Protein AF-A0A0Q7M8Z9-F1 (afdb_monomer_lite)

pLDDT: mean 87.84, std 17.27, range [36.75, 98.56]

Radius of gyration: 33.08 Å; chains: 1; bounding box: 66×116×66 Å

Secondary structure (DSSP, 8-state):
---------------PPP----------------PPP---EEEEEETTSS--EEEE-S-HHHHHHHHHHHTT-S-HHHHHHHHTS-HHHHHHHHHHTTEEEEE-GGGTTS-TTT--HHHHHHHT--EE-TTT--EE-GGGT-EEETTEEE-GGG--HHHHHTS-HHHHHHHHHHHHHHHHTTTT-HHHHHHHHTTTS-GGGS-HHHHHHHHHHHHHH-

Sequence (218 aa):
MLSRRMFLASSSAIAVAHLAPAFPVSTAPVAAVATKPATTIWIAGHHGDFDWHVFEGKNKIDVLREALNYHGHGNAEEIEDMLTLDDEALKKELDYMHFGLDRAAKMDGLTPEEIKSHHWLRAGFGACCDRCSSECYDGDGGRAFGTEAVCEECTTIVDLLGSDSYDKELGEERLTEWFLNHDCDEASVRKQMSRDFDPELIPPEIWQKCLAEARAEL

Foldseek 3Di:
DDDDDDDDDDDDDDDDDDDDDDDPPPPPPPPPPPQQPQWWWKWKDADPDPPIAIDTDDDQLVRQLVRCVVVVPDDNVVSVVLSPDDPVSNVVVCVVVSMDMGTQPQCGSDDRVRDDQLSQQVSQHWGQFPPPRDIAHVVQVFHRQPNTTHGPVLDALLSQCNDDPVSVVVSLVVLLVLCLVVVNPPVVSQVVSVVRDHPVSPPPVSNVVSSVVSVVVD

Structure (mmCIF, N/CA/C/O backbone):
data_AF-A0A0Q7M8Z9-F1
#
_entry.id   AF-A0A0Q7M8Z9-F1
#
loop_
_atom_site.group_PDB
_atom_site.id
_atom_site.type_symbol
_atom_site.label_atom_id
_atom_site.label_alt_id
_atom_site.label_comp_id
_atom_site.label_asym_id
_atom_site.label_entity_id
_atom_site.label_seq_id
_atom_site.pdbx_PDB_ins_code
_atom_site.Cartn_x
_atom_site.Cartn_y
_atom_site.Cartn_z
_atom_site.occupancy
_atom_site.B_iso_or_equiv
_atom_site.auth_seq_id
_atom_site.auth_comp_id
_atom_site.auth_asym_id
_atom_site.auth_atom_id
_atom_site.pdbx_PDB_model_num
ATOM 1 N N . MET A 1 1 ? -39.336 -100.552 10.320 1.00 37.53 1 MET A N 1
ATOM 2 C CA . MET A 1 1 ? -39.440 -100.100 11.723 1.00 37.53 1 MET A CA 1
ATOM 3 C C . MET A 1 1 ? -39.498 -98.580 11.722 1.00 37.53 1 MET A C 1
ATOM 5 O O . MET A 1 1 ? -38.560 -97.961 11.241 1.00 37.53 1 MET A O 1
ATOM 9 N N . LEU A 1 2 ? -40.612 -97.990 12.168 1.00 41.53 2 LEU A N 1
ATOM 10 C CA . LEU A 1 2 ? -40.655 -96.572 12.544 1.00 41.53 2 LEU A CA 1
ATOM 11 C C . LEU A 1 2 ? -39.773 -96.351 13.775 1.00 41.53 2 LEU A C 1
ATOM 13 O O . LEU A 1 2 ? -39.787 -97.213 14.651 1.00 41.53 2 LEU A O 1
ATOM 17 N N . SER A 1 3 ? -39.138 -95.175 13.867 1.00 36.75 3 SER A N 1
ATOM 18 C CA . SER A 1 3 ? -38.899 -94.376 15.092 1.00 36.75 3 SER A CA 1
ATOM 19 C C . SER A 1 3 ? -37.603 -93.570 14.932 1.00 36.75 3 SER A C 1
ATOM 21 O O . SER A 1 3 ? -36.630 -94.120 14.443 1.00 36.75 3 SER A O 1
ATOM 23 N N . ARG A 1 4 ? -37.430 -92.310 15.341 1.00 44.69 4 ARG A N 1
ATOM 24 C CA . ARG A 1 4 ? -38.245 -91.210 15.895 1.00 44.69 4 ARG A CA 1
ATOM 25 C C . ARG A 1 4 ? -37.247 -90.041 16.026 1.00 44.69 4 ARG A C 1
ATOM 27 O O . ARG A 1 4 ? -36.176 -90.303 16.553 1.00 44.69 4 ARG A O 1
ATOM 34 N N . ARG A 1 5 ? -37.695 -88.800 15.753 1.00 58.06 5 ARG A N 1
ATOM 35 C CA . ARG A 1 5 ? -37.248 -87.523 16.389 1.00 58.06 5 ARG A CA 1
ATOM 36 C C . ARG A 1 5 ? -35.783 -87.100 16.121 1.00 58.06 5 ARG A C 1
ATOM 38 O O . ARG A 1 5 ? -34.915 -87.941 16.022 1.00 58.06 5 ARG A O 1
ATOM 45 N N . MET A 1 6 ? -35.363 -85.839 16.068 1.00 53.50 6 MET A N 1
ATOM 46 C CA . MET A 1 6 ? -35.916 -84.475 16.034 1.00 53.50 6 MET A CA 1
ATOM 47 C C . MET A 1 6 ? -34.677 -83.551 15.921 1.00 53.50 6 MET A C 1
ATOM 49 O O . MET A 1 6 ? -33.675 -83.886 16.540 1.00 53.50 6 MET A O 1
ATOM 53 N N . PHE A 1 7 ? -34.832 -82.376 15.283 1.00 48.88 7 PHE A N 1
ATOM 54 C CA . PHE A 1 7 ? -34.161 -81.083 15.588 1.00 48.88 7 PHE A CA 1
ATOM 55 C C . PHE A 1 7 ? -32.622 -81.003 15.379 1.00 48.88 7 PHE A C 1
ATOM 57 O O . PHE A 1 7 ? -31.905 -81.941 15.670 1.00 48.88 7 PHE A O 1
ATOM 64 N N . LEU A 1 8 ? -31.985 -79.923 14.912 1.00 49.34 8 LEU A N 1
ATOM 65 C CA . LEU A 1 8 ? -32.348 -78.532 14.617 1.00 49.34 8 LEU A CA 1
ATOM 66 C C . LEU A 1 8 ? -31.348 -77.959 13.594 1.00 49.34 8 LEU A C 1
ATOM 68 O O . LEU A 1 8 ? -30.279 -78.516 13.361 1.00 49.34 8 LEU A O 1
ATOM 72 N N . ALA A 1 9 ? -31.736 -76.822 13.029 1.00 50.22 9 ALA A N 1
ATOM 73 C CA . ALA A 1 9 ? -31.038 -76.010 12.047 1.00 50.22 9 ALA A CA 1
ATOM 74 C C . ALA A 1 9 ? -29.608 -75.594 12.429 1.00 50.22 9 ALA A C 1
ATOM 76 O O . ALA A 1 9 ? -29.326 -75.306 13.589 1.00 50.22 9 ALA A O 1
ATOM 77 N N . SER A 1 10 ? -28.772 -75.388 11.410 1.00 43.19 10 SER A N 1
ATOM 78 C CA . SER A 1 10 ? -28.025 -74.133 11.309 1.00 43.19 10 SER A CA 1
ATOM 79 C C . SER A 1 10 ? -27.608 -73.872 9.864 1.00 43.19 10 SER A C 1
ATOM 81 O O . SER A 1 10 ? -27.098 -74.753 9.172 1.00 43.19 10 SER A O 1
ATOM 83 N N . SER A 1 11 ? -27.896 -72.658 9.414 1.00 50.38 11 SER A N 1
ATOM 84 C CA . SER A 1 11 ? -27.687 -72.146 8.065 1.00 50.38 11 SER A CA 1
ATOM 85 C C . SER A 1 11 ? -26.355 -71.411 8.003 1.00 50.38 11 SER A C 1
ATOM 87 O O . SER A 1 11 ? -26.129 -70.530 8.825 1.00 50.38 11 SER A O 1
ATOM 89 N N . SER A 1 12 ? -25.548 -71.673 6.976 1.00 45.03 12 SER A N 1
ATOM 90 C CA . SER A 1 12 ? -24.541 -70.717 6.507 1.00 45.03 12 SER A CA 1
ATOM 91 C C . SER A 1 12 ? -24.487 -70.759 4.988 1.00 45.03 12 SER A C 1
ATOM 93 O O . SER A 1 12 ? -24.092 -71.756 4.387 1.00 45.03 12 SER A O 1
ATOM 95 N N . ALA A 1 13 ? -24.942 -69.664 4.387 1.00 45.09 13 ALA A N 1
ATOM 96 C CA . ALA A 1 13 ? -24.881 -69.397 2.964 1.00 45.09 13 ALA A CA 1
ATOM 97 C C . ALA A 1 13 ? -23.480 -68.897 2.590 1.00 45.09 13 ALA A C 1
ATOM 99 O O . ALA A 1 13 ? -22.943 -68.003 3.241 1.00 45.09 13 ALA A O 1
ATOM 100 N N . ILE A 1 14 ? -22.923 -69.435 1.508 1.00 45.28 14 ILE A N 1
ATOM 101 C CA . ILE A 1 14 ? -21.832 -68.807 0.763 1.00 45.28 14 ILE A CA 1
ATOM 102 C C . ILE A 1 14 ? -22.373 -68.594 -0.646 1.00 45.28 14 ILE A C 1
ATOM 104 O O . ILE A 1 14 ? -22.642 -69.558 -1.359 1.00 45.28 14 ILE A O 1
ATOM 108 N N . ALA A 1 15 ? -22.553 -67.336 -1.035 1.00 47.03 15 ALA A N 1
ATOM 109 C CA . ALA A 1 15 ? -22.797 -66.959 -2.418 1.00 47.03 15 ALA A CA 1
ATOM 110 C C . ALA A 1 15 ? -21.682 -66.004 -2.846 1.00 47.03 15 ALA A C 1
ATOM 112 O O . ALA A 1 15 ? -21.547 -64.896 -2.331 1.00 47.03 15 ALA A O 1
ATOM 113 N N . VAL A 1 16 ? -20.854 -66.500 -3.760 1.00 48.56 16 VAL A N 1
ATOM 114 C CA . VAL A 1 16 ? -19.770 -65.783 -4.425 1.00 48.56 16 VAL A CA 1
ATOM 115 C C . VAL A 1 16 ? -20.398 -64.796 -5.410 1.00 48.56 16 VAL A C 1
ATOM 117 O O . VAL A 1 16 ? -21.098 -65.212 -6.331 1.00 48.56 16 VAL A O 1
ATOM 120 N N . ALA A 1 17 ? -20.166 -63.498 -5.214 1.00 44.97 17 ALA A N 1
ATOM 121 C CA . ALA A 1 17 ? -20.546 -62.466 -6.172 1.00 44.97 17 ALA A CA 1
ATOM 122 C C . ALA A 1 17 ? -19.381 -62.185 -7.131 1.00 44.97 17 ALA A C 1
ATOM 124 O O . ALA A 1 17 ? -18.239 -61.987 -6.718 1.00 44.97 17 ALA A O 1
ATOM 125 N N . HIS A 1 18 ? -19.702 -62.208 -8.422 1.00 45.62 18 HIS A N 1
ATOM 126 C CA . HIS A 1 18 ? -18.795 -62.003 -9.539 1.00 45.62 18 HIS A CA 1
ATOM 127 C C . HIS A 1 18 ? -18.249 -60.569 -9.608 1.00 45.62 18 HIS A C 1
ATOM 129 O O . HIS A 1 18 ? -18.971 -59.590 -9.430 1.00 45.62 18 HIS A O 1
ATOM 135 N N . LEU A 1 19 ? -16.956 -60.490 -9.921 1.00 49.62 19 LEU A N 1
ATOM 136 C CA . LEU A 1 19 ? -16.168 -59.293 -10.196 1.00 49.62 19 LEU A CA 1
ATOM 137 C C . LEU A 1 19 ? -16.639 -58.591 -11.481 1.00 49.62 19 LEU A C 1
ATOM 139 O O . LEU A 1 19 ? -16.461 -59.118 -12.577 1.00 49.62 19 LEU A O 1
ATOM 143 N N . ALA A 1 20 ? -17.153 -57.370 -11.343 1.00 46.59 20 ALA A N 1
ATOM 144 C CA . ALA A 1 20 ? -17.129 -56.352 -12.390 1.00 46.59 20 ALA A CA 1
ATOM 145 C C . ALA A 1 20 ? -16.250 -55.189 -11.890 1.00 46.59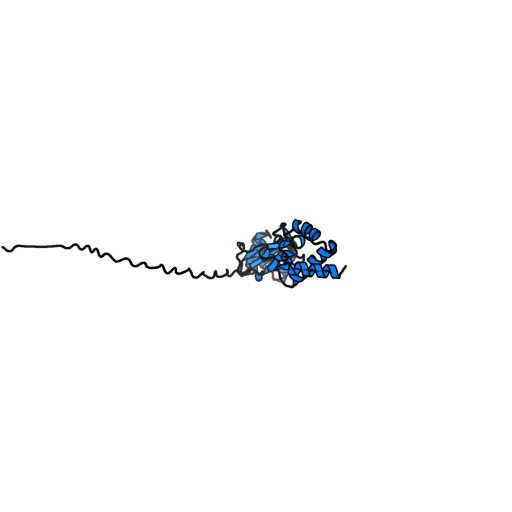 20 ALA A C 1
ATOM 147 O O . ALA A 1 20 ? -16.375 -54.814 -10.721 1.00 46.59 20 ALA A O 1
ATOM 148 N N . PRO A 1 21 ? -15.352 -54.618 -12.714 1.00 45.12 21 PRO A N 1
ATOM 149 C CA . PRO A 1 21 ? -14.551 -53.477 -12.301 1.00 45.12 21 PRO A CA 1
ATOM 150 C C . PRO A 1 21 ? -15.459 -52.245 -12.247 1.00 45.12 21 PRO A C 1
ATOM 152 O O . PRO A 1 21 ? -15.779 -51.635 -13.265 1.00 45.12 21 PRO A O 1
ATOM 155 N N . ALA A 1 22 ? -15.910 -51.898 -11.045 1.00 49.50 22 ALA A N 1
ATOM 156 C CA . ALA A 1 22 ? -16.501 -50.600 -10.781 1.00 49.50 22 ALA A CA 1
ATOM 157 C C . ALA A 1 22 ? -15.381 -49.559 -10.881 1.00 49.50 22 ALA A C 1
ATOM 159 O O . ALA A 1 22 ? -14.505 -49.496 -10.018 1.00 49.50 22 ALA A O 1
ATOM 160 N N . PHE A 1 23 ? -15.380 -48.762 -11.949 1.00 48.50 23 PHE A N 1
ATOM 161 C CA . PHE A 1 23 ? -14.591 -47.537 -11.968 1.00 48.50 23 PHE A CA 1
ATOM 162 C C . PHE A 1 23 ? -15.095 -46.652 -10.823 1.00 48.50 23 PHE A C 1
ATOM 164 O O . PHE A 1 23 ? -16.300 -46.380 -10.772 1.00 48.50 23 PHE A O 1
ATOM 171 N N . PRO A 1 24 ? -14.229 -46.215 -9.893 1.00 51.66 24 PRO A N 1
ATOM 172 C CA . PRO A 1 24 ? -14.640 -45.251 -8.896 1.00 51.66 24 PRO A CA 1
ATOM 173 C C . PRO A 1 24 ? -15.005 -43.970 -9.642 1.00 51.66 24 PRO A C 1
ATOM 175 O O . PRO A 1 24 ? -14.148 -43.307 -10.227 1.00 51.66 24 PRO A O 1
ATOM 178 N N . VAL A 1 25 ? -16.292 -43.628 -9.642 1.00 49.97 25 VAL A N 1
ATOM 179 C CA . VAL A 1 25 ? -16.716 -42.257 -9.902 1.00 49.97 25 VAL A CA 1
ATOM 180 C C . VAL A 1 25 ? -16.127 -41.450 -8.756 1.00 49.97 25 VAL A C 1
ATOM 182 O O . VAL A 1 25 ? -16.668 -41.412 -7.655 1.00 49.97 25 VAL A O 1
ATOM 185 N N . SER A 1 26 ? -14.949 -40.885 -9.004 1.00 47.38 26 SER A N 1
ATOM 186 C CA . SER A 1 26 ? -14.355 -39.868 -8.158 1.00 47.38 26 SER A CA 1
ATOM 187 C C . SER A 1 26 ? -15.308 -38.684 -8.190 1.00 47.38 26 SER A C 1
ATOM 189 O O . SER A 1 26 ? -15.272 -37.869 -9.111 1.00 47.38 26 SER A O 1
ATOM 191 N N . THR A 1 27 ? -16.202 -38.605 -7.208 1.00 47.59 27 THR A N 1
ATOM 192 C CA . THR A 1 27 ? -16.868 -37.357 -6.859 1.00 47.59 27 THR A CA 1
ATOM 193 C C . THR A 1 27 ? -15.761 -36.420 -6.405 1.00 47.59 27 THR A C 1
ATOM 195 O O . THR A 1 27 ? -15.341 -36.461 -5.248 1.00 47.59 27 THR A O 1
ATOM 198 N N . ALA A 1 28 ? -15.214 -35.650 -7.346 1.00 56.50 28 ALA A N 1
ATOM 199 C CA . ALA A 1 28 ? -14.339 -34.543 -7.018 1.00 56.50 28 ALA A CA 1
ATOM 200 C C . ALA A 1 28 ? -15.069 -33.709 -5.954 1.00 56.50 28 ALA A C 1
ATOM 202 O O . ALA A 1 28 ? -16.254 -33.408 -6.150 1.00 56.50 28 ALA A O 1
ATOM 203 N N . PRO A 1 29 ? -14.433 -33.400 -4.813 1.00 53.62 29 PRO A N 1
ATOM 204 C CA . PRO A 1 29 ? -15.049 -32.523 -3.841 1.00 53.62 29 PRO A CA 1
ATOM 205 C C . PRO A 1 29 ? -15.340 -31.218 -4.574 1.00 53.62 29 PRO A C 1
ATOM 207 O O . PRO A 1 29 ? -14.433 -30.590 -5.121 1.00 53.62 29 PRO A O 1
ATOM 210 N N . VAL A 1 30 ? -16.617 -30.843 -4.645 1.00 55.88 30 VAL A N 1
ATOM 211 C CA . VAL A 1 30 ? -16.993 -29.480 -5.007 1.00 55.88 30 VAL A CA 1
ATOM 212 C C . VAL A 1 30 ? -16.254 -28.618 -3.999 1.00 55.88 30 VAL A C 1
ATOM 214 O O . VAL A 1 30 ? -16.525 -28.728 -2.803 1.00 55.88 30 VAL A O 1
ATOM 217 N N . ALA A 1 31 ? -15.249 -27.872 -4.463 1.00 54.09 31 ALA A N 1
ATOM 218 C CA . ALA A 1 31 ? -14.496 -26.964 -3.621 1.00 54.09 31 ALA A CA 1
ATOM 219 C C . ALA A 1 31 ? -15.523 -26.091 -2.901 1.00 54.09 31 ALA A C 1
ATOM 221 O O . ALA A 1 31 ? -16.253 -25.331 -3.541 1.00 54.09 31 ALA A O 1
ATOM 222 N N . ALA A 1 32 ? -15.650 -26.287 -1.588 1.00 52.34 32 ALA A N 1
ATOM 223 C CA . ALA A 1 32 ? -16.462 -25.420 -0.766 1.00 52.34 32 ALA A CA 1
ATOM 224 C C . ALA A 1 32 ? -15.893 -24.022 -0.984 1.00 52.34 32 ALA A C 1
ATOM 226 O O . ALA A 1 32 ? -14.723 -23.779 -0.690 1.00 52.34 32 ALA A O 1
ATOM 227 N N . VAL A 1 33 ? -16.686 -23.143 -1.596 1.00 56.12 33 VAL A N 1
ATOM 228 C CA . VAL A 1 33 ? -16.326 -21.737 -1.730 1.00 56.12 33 VAL A CA 1
ATOM 229 C C . VAL A 1 33 ? -16.145 -21.251 -0.302 1.00 56.12 33 VAL A C 1
ATOM 231 O O . VAL A 1 33 ? -17.124 -21.170 0.438 1.00 56.12 33 VAL A O 1
ATOM 234 N N . ALA A 1 34 ? -14.894 -21.048 0.111 1.00 62.31 34 ALA A N 1
ATOM 235 C CA . ALA A 1 34 ? -14.581 -20.554 1.437 1.00 62.31 34 ALA A CA 1
ATOM 236 C C . ALA A 1 34 ? -15.305 -19.214 1.588 1.00 62.31 34 ALA A C 1
ATOM 238 O O . ALA A 1 34 ? -14.989 -18.236 0.908 1.00 62.31 34 ALA A O 1
ATOM 239 N N . THR A 1 35 ? -16.358 -19.199 2.399 1.00 71.44 35 THR A N 1
ATOM 240 C CA . THR A 1 35 ? -17.085 -17.978 2.722 1.00 71.44 35 THR A CA 1
ATOM 241 C C . THR A 1 35 ? -16.120 -17.075 3.466 1.00 71.44 35 THR A C 1
ATOM 243 O O . THR A 1 35 ? -15.648 -17.458 4.536 1.00 71.44 35 THR A O 1
ATOM 246 N N . LYS A 1 36 ? -15.812 -15.907 2.889 1.00 71.12 36 LYS A N 1
ATOM 247 C CA . LYS A 1 36 ? -14.980 -14.899 3.552 1.00 71.12 36 LYS A CA 1
ATOM 248 C C . LYS A 1 36 ? -15.540 -14.620 4.957 1.00 71.12 36 LYS A C 1
ATOM 250 O O . LYS A 1 36 ? -16.763 -14.476 5.074 1.00 71.12 36 LYS A O 1
ATOM 255 N N . PRO A 1 37 ? -14.691 -14.564 5.998 1.00 75.62 37 PRO A N 1
ATOM 256 C CA . PRO A 1 37 ? -15.097 -14.163 7.338 1.00 75.62 37 PRO A CA 1
ATOM 257 C C . PRO A 1 37 ? -15.936 -12.881 7.310 1.00 75.62 37 PRO A C 1
ATOM 259 O O . PRO A 1 37 ? -15.602 -11.931 6.616 1.00 75.62 37 PRO A O 1
ATOM 262 N N . ALA A 1 38 ? -17.038 -12.818 8.053 1.00 84.62 38 ALA A N 1
ATOM 263 C CA . ALA A 1 38 ? -17.821 -11.585 8.164 1.00 84.62 38 ALA A CA 1
ATOM 264 C C . ALA A 1 38 ? -17.200 -10.652 9.221 1.00 84.62 38 ALA A C 1
ATOM 266 O O . ALA A 1 38 ? -17.827 -10.375 10.245 1.00 84.62 38 ALA A O 1
ATOM 267 N N . THR A 1 39 ? -15.953 -10.233 8.995 1.00 90.81 39 THR A N 1
ATOM 268 C CA . THR A 1 39 ? -15.175 -9.391 9.916 1.00 90.81 39 THR A CA 1
ATOM 269 C C . THR A 1 39 ? -15.504 -7.910 9.727 1.00 90.81 39 THR A C 1
ATOM 271 O O . THR A 1 39 ? -15.939 -7.475 8.660 1.00 90.81 39 THR A O 1
ATOM 274 N N . THR A 1 40 ? -15.352 -7.125 10.795 1.00 95.50 40 THR A N 1
ATOM 275 C CA . THR A 1 40 ? -15.466 -5.657 10.780 1.00 95.50 40 THR A CA 1
ATOM 276 C C . THR A 1 40 ? -14.176 -5.099 11.357 1.00 95.50 40 THR A C 1
ATOM 278 O O . THR A 1 40 ? -13.976 -5.150 12.570 1.00 95.50 40 THR A O 1
ATOM 281 N N . ILE A 1 41 ? -13.296 -4.622 10.477 1.00 97.19 41 ILE A N 1
ATOM 282 C CA . ILE A 1 41 ? -11.919 -4.272 10.842 1.00 97.19 41 ILE A CA 1
ATOM 283 C C . ILE A 1 41 ? -11.766 -2.791 11.194 1.00 97.19 41 ILE A C 1
ATOM 285 O O . ILE A 1 41 ? -12.192 -1.898 10.457 1.00 97.19 41 ILE A O 1
ATOM 289 N N . TRP A 1 42 ? -11.097 -2.526 12.302 1.00 97.31 42 TRP A N 1
ATOM 290 C CA . TRP A 1 42 ? -10.700 -1.199 12.739 1.00 97.31 42 TRP A CA 1
ATOM 291 C C . TRP A 1 42 ? -9.196 -1.148 12.932 1.00 97.31 42 TRP A C 1
ATOM 293 O O . TRP A 1 42 ? -8.568 -2.162 13.223 1.00 97.31 42 TRP A O 1
ATOM 303 N N . ILE A 1 43 ? -8.640 0.040 12.765 1.00 96.81 43 ILE A N 1
ATOM 304 C CA . ILE A 1 43 ? -7.221 0.318 12.904 1.00 96.81 43 ILE A CA 1
ATOM 305 C C . ILE A 1 43 ? -7.083 1.399 13.964 1.00 96.81 43 ILE A C 1
ATOM 307 O O . ILE A 1 43 ? -7.738 2.435 13.857 1.00 96.81 43 ILE A O 1
ATOM 311 N N . ALA A 1 44 ? -6.275 1.151 14.988 1.00 96.50 44 ALA A N 1
ATOM 312 C CA . ALA A 1 44 ? -6.003 2.129 16.035 1.00 96.50 44 ALA A CA 1
ATOM 313 C C . ALA A 1 44 ? -4.502 2.285 16.252 1.00 96.50 44 ALA A C 1
ATOM 315 O O . ALA A 1 44 ? -3.752 1.354 15.980 1.00 96.50 44 ALA A O 1
ATOM 316 N N . GLY A 1 45 ? -4.074 3.456 16.699 1.00 95.44 45 GLY A N 1
ATOM 317 C CA . GLY A 1 45 ? -2.663 3.799 16.867 1.00 95.44 45 GLY A CA 1
ATOM 318 C C . GLY A 1 45 ? -2.489 5.295 17.074 1.00 95.44 45 GLY A C 1
ATOM 319 O O . GLY A 1 45 ? -3.478 6.030 17.168 1.00 95.44 45 GLY A O 1
ATOM 320 N N . HIS A 1 46 ? -1.245 5.753 17.144 1.00 94.00 46 HIS A N 1
ATOM 321 C CA . HIS A 1 46 ? -0.940 7.164 17.323 1.00 94.00 46 HIS A CA 1
ATOM 322 C C . HIS A 1 46 ? -0.655 7.850 15.985 1.00 94.00 46 HIS A C 1
ATOM 324 O O . HIS A 1 46 ? 0.051 7.349 15.111 1.00 94.00 46 HIS A O 1
ATOM 330 N N . HIS A 1 47 ? -1.210 9.043 15.803 1.00 87.44 47 HIS A N 1
ATOM 331 C CA . HIS A 1 47 ? -0.976 9.850 14.619 1.00 87.44 47 HIS A CA 1
ATOM 332 C C . HIS A 1 47 ? 0.503 10.228 14.509 1.00 87.44 47 HIS A C 1
ATOM 334 O O . HIS A 1 47 ? 1.013 11.009 15.307 1.00 87.44 47 HIS A O 1
ATOM 340 N N . GLY A 1 48 ? 1.152 9.732 13.458 1.00 83.00 48 GLY A N 1
ATOM 341 C CA . GLY A 1 48 ? 2.571 9.973 13.196 1.00 83.00 48 GLY A CA 1
ATOM 342 C C . GLY A 1 48 ? 3.494 8.876 13.718 1.00 83.00 48 GLY A C 1
ATOM 343 O O . GLY A 1 48 ? 4.655 8.863 13.323 1.00 83.00 48 GLY A O 1
ATOM 344 N N . ASP A 1 49 ? 2.975 7.932 14.504 1.00 82.00 49 ASP A N 1
ATOM 345 C CA . ASP A 1 49 ? 3.716 6.752 14.929 1.00 82.00 49 ASP A CA 1
ATOM 346 C C . ASP A 1 49 ? 3.242 5.544 14.102 1.00 82.00 49 ASP A C 1
ATOM 348 O O . ASP A 1 49 ? 2.051 5.341 13.862 1.00 82.00 49 ASP A O 1
ATOM 352 N N . PHE A 1 50 ? 4.168 4.721 13.607 1.00 87.12 50 PHE A N 1
ATOM 353 C CA . PHE A 1 50 ? 3.851 3.492 12.861 1.00 87.12 50 PHE A CA 1
ATOM 354 C C . PHE A 1 50 ? 3.455 2.331 13.799 1.00 87.12 50 PHE A C 1
ATOM 356 O O . PHE A 1 50 ? 3.765 1.168 13.545 1.00 87.12 50 PHE A O 1
ATOM 363 N N . ASP A 1 51 ? 2.761 2.632 14.899 1.00 92.31 51 ASP A N 1
ATOM 364 C CA . ASP A 1 51 ? 2.355 1.665 15.925 1.00 92.31 51 ASP A CA 1
ATOM 365 C C . ASP A 1 51 ? 0.932 1.116 15.724 1.00 92.31 51 ASP A C 1
ATOM 367 O O . ASP A 1 51 ? 0.372 0.488 16.622 1.00 92.31 51 ASP A O 1
ATOM 371 N N . TRP A 1 52 ? 0.356 1.323 14.537 1.00 92.44 52 TRP A N 1
ATOM 372 C CA . TRP A 1 52 ? -1.005 0.918 14.211 1.00 92.44 52 TRP A CA 1
ATOM 373 C C . TRP A 1 52 ? -1.266 -0.576 14.442 1.00 92.44 52 TRP A C 1
ATOM 375 O O . TRP A 1 52 ? -0.491 -1.447 14.038 1.00 92.44 52 TRP A O 1
ATOM 385 N N . HIS A 1 53 ? -2.423 -0.884 15.024 1.00 95.69 53 HIS A N 1
ATOM 386 C CA . HIS A 1 53 ? -2.871 -2.237 15.316 1.00 95.69 53 HIS A CA 1
ATOM 387 C C . HIS A 1 53 ? -4.281 -2.509 14.781 1.00 95.69 53 HIS A C 1
ATOM 389 O O . HIS A 1 53 ? -5.125 -1.614 14.700 1.00 95.69 53 HIS A O 1
ATOM 395 N N . VAL A 1 54 ? -4.522 -3.765 14.396 1.00 96.75 54 VAL A N 1
ATOM 396 C CA . VAL A 1 54 ? -5.806 -4.235 13.865 1.00 96.75 54 VAL A CA 1
ATOM 397 C C . VAL A 1 54 ? -6.693 -4.699 15.010 1.00 96.75 54 VAL A C 1
ATOM 399 O O . VAL A 1 54 ? -6.289 -5.543 15.802 1.00 96.75 54 VAL A O 1
ATOM 402 N N . PHE A 1 55 ? -7.937 -4.238 15.021 1.00 96.25 55 PHE A N 1
ATOM 403 C CA . PHE A 1 55 ? -8.977 -4.709 15.926 1.00 96.25 55 PHE A CA 1
ATOM 404 C C . PHE A 1 55 ? -10.188 -5.195 15.131 1.00 96.25 55 PHE A C 1
ATOM 406 O O . PHE A 1 55 ? -10.588 -4.587 14.135 1.00 96.25 55 PHE A O 1
ATOM 413 N N . GLU A 1 56 ? -10.805 -6.286 15.576 1.00 95.75 56 GLU A N 1
ATOM 414 C CA . GLU A 1 56 ? -12.060 -6.777 15.011 1.00 95.75 56 GLU A CA 1
ATOM 415 C C . GLU A 1 56 ? -13.216 -6.447 15.957 1.00 95.75 56 GLU A C 1
ATOM 417 O O . GLU A 1 56 ? -13.234 -6.867 17.109 1.00 95.75 56 GLU A O 1
ATOM 422 N N . GLY A 1 57 ? -14.240 -5.749 15.465 1.00 94.50 57 GLY A N 1
ATOM 423 C CA . GLY A 1 57 ? -15.432 -5.521 16.273 1.00 94.50 57 GLY A CA 1
ATOM 424 C C . GLY A 1 57 ? -16.554 -4.804 15.541 1.00 94.50 57 GLY A C 1
ATOM 425 O O . GLY A 1 57 ? -16.346 -4.003 14.634 1.00 94.50 57 GLY A O 1
ATOM 426 N N . LYS A 1 58 ? -17.796 -5.089 15.941 1.00 93.81 58 LYS A N 1
ATOM 427 C CA . LYS A 1 58 ? -18.997 -4.502 15.317 1.00 93.81 58 LYS A CA 1
ATOM 428 C C . LYS A 1 58 ? -19.340 -3.113 15.854 1.00 93.81 58 LYS A C 1
ATOM 430 O O . LYS A 1 58 ? -20.049 -2.366 15.186 1.00 93.81 58 LYS A O 1
ATOM 435 N N . ASN A 1 59 ? -18.883 -2.791 17.061 1.00 94.12 59 ASN A N 1
ATOM 436 C CA . ASN A 1 59 ? -19.209 -1.559 17.768 1.00 94.12 59 ASN A CA 1
ATOM 437 C C . ASN A 1 59 ? -17.938 -0.728 17.969 1.00 94.12 59 ASN A C 1
ATOM 439 O O . ASN A 1 59 ? -16.967 -1.219 18.536 1.00 94.12 59 ASN A O 1
ATOM 443 N N . LYS A 1 60 ? -17.970 0.534 17.528 1.00 94.94 60 LYS A N 1
ATOM 444 C CA . LYS A 1 60 ? -16.838 1.462 17.634 1.00 94.94 60 LYS A CA 1
ATOM 445 C C . LYS A 1 60 ? -16.363 1.658 19.079 1.00 94.94 60 LYS A C 1
ATOM 447 O O . LYS A 1 60 ? -15.163 1.705 19.298 1.00 94.94 60 LYS A O 1
ATOM 452 N N . ILE A 1 61 ? -17.274 1.777 20.046 1.00 95.94 61 ILE A N 1
ATOM 453 C CA . ILE A 1 61 ? -16.929 2.024 21.456 1.00 95.94 61 ILE A CA 1
ATOM 454 C C . ILE A 1 61 ? -16.253 0.803 22.078 1.00 95.94 61 ILE A C 1
ATOM 456 O O . ILE A 1 61 ? -15.266 0.952 22.792 1.00 95.94 61 ILE A O 1
ATOM 460 N N . ASP A 1 62 ? -16.733 -0.402 21.768 1.00 96.56 62 ASP A N 1
ATOM 461 C CA . ASP A 1 62 ? -16.113 -1.629 22.277 1.00 96.56 62 ASP A CA 1
ATOM 462 C C . ASP A 1 62 ? -14.704 -1.821 21.717 1.00 96.56 62 ASP A C 1
ATOM 464 O O . ASP A 1 62 ? -13.787 -2.168 22.455 1.00 96.56 62 ASP A O 1
ATOM 468 N N . VAL A 1 63 ? -14.522 -1.506 20.435 1.00 97.25 63 VAL A N 1
ATOM 469 C CA . VAL A 1 63 ? -13.207 -1.516 19.793 1.00 97.25 63 VAL A CA 1
ATOM 470 C C . VAL A 1 63 ? -12.298 -0.432 20.366 1.00 97.25 63 VAL A C 1
ATOM 472 O O . VAL A 1 63 ? -11.133 -0.698 20.632 1.00 97.25 63 VAL A O 1
ATOM 475 N N . LEU A 1 64 ? -12.814 0.781 20.591 1.00 97.62 64 LEU A N 1
ATOM 476 C CA . LEU A 1 64 ? -12.036 1.870 21.179 1.00 97.62 64 LEU A CA 1
ATOM 477 C C . LEU A 1 64 ? -11.536 1.496 22.576 1.00 97.62 64 LEU A C 1
ATOM 479 O O . LEU A 1 64 ? -10.373 1.727 22.885 1.00 97.62 64 LEU A O 1
ATOM 483 N N . ARG A 1 65 ? -12.385 0.865 23.393 1.00 97.62 65 ARG A N 1
ATOM 484 C CA . ARG A 1 65 ? -12.004 0.333 24.707 1.00 97.62 65 ARG A CA 1
ATOM 485 C C . ARG A 1 65 ? -10.837 -0.646 24.609 1.00 97.62 65 ARG A C 1
ATOM 487 O O . ARG A 1 65 ? -9.870 -0.527 25.356 1.00 97.62 65 ARG A O 1
ATOM 494 N N . GLU A 1 66 ? -10.936 -1.619 23.704 1.00 97.25 66 GLU A N 1
ATOM 495 C CA . GLU A 1 66 ? -9.890 -2.621 23.495 1.00 97.25 66 GLU A CA 1
ATOM 496 C C . GLU A 1 66 ? -8.587 -1.979 23.009 1.00 97.25 66 GLU A C 1
ATOM 498 O O . GLU A 1 66 ? -7.519 -2.285 23.538 1.00 97.25 66 GLU A O 1
ATOM 503 N N . ALA A 1 67 ? -8.687 -1.037 22.072 1.00 97.38 67 ALA A N 1
ATOM 504 C CA . ALA A 1 67 ? -7.553 -0.310 21.530 1.00 97.38 67 ALA A CA 1
ATOM 505 C C . ALA A 1 67 ? -6.828 0.522 22.597 1.00 97.38 67 ALA A C 1
ATOM 507 O O . ALA A 1 67 ? -5.615 0.405 22.752 1.00 97.38 67 ALA A O 1
ATOM 508 N N . LEU A 1 68 ? -7.557 1.304 23.394 1.00 97.00 68 LEU A N 1
ATOM 509 C CA . LEU A 1 68 ? -6.970 2.090 24.483 1.00 97.00 68 LEU A CA 1
ATOM 510 C C . LEU A 1 68 ? -6.254 1.199 25.503 1.00 97.00 68 LEU A C 1
ATOM 512 O O . LEU A 1 68 ? -5.141 1.508 25.922 1.00 97.00 68 LEU A O 1
ATOM 516 N N . ASN A 1 69 ? -6.852 0.055 25.843 1.00 96.38 69 ASN A N 1
ATOM 517 C CA . ASN A 1 69 ? -6.233 -0.917 26.736 1.00 96.38 69 ASN A CA 1
ATOM 518 C C . ASN A 1 69 ? -4.969 -1.550 26.119 1.00 96.38 69 ASN A C 1
ATOM 520 O O . ASN A 1 69 ? -3.967 -1.710 26.812 1.00 96.38 69 ASN A O 1
ATOM 524 N N . TYR A 1 70 ? -4.983 -1.872 24.820 1.00 96.12 70 TYR A N 1
ATOM 525 C CA . TYR A 1 70 ? -3.821 -2.412 24.103 1.00 96.12 70 TYR A CA 1
ATOM 526 C C . TYR A 1 70 ? -2.639 -1.430 24.092 1.00 96.12 70 TYR A C 1
ATOM 528 O O . TYR A 1 70 ? -1.506 -1.832 24.353 1.00 96.12 70 TYR A O 1
ATOM 536 N N . HIS A 1 71 ? -2.902 -0.142 23.851 1.00 95.44 71 HIS A N 1
ATOM 537 C CA . HIS A 1 71 ? -1.873 0.905 23.828 1.00 95.44 71 HIS A CA 1
ATOM 538 C C . HIS A 1 71 ? -1.516 1.458 25.224 1.00 95.44 71 HIS A C 1
ATOM 540 O O . HIS A 1 71 ? -0.644 2.316 25.337 1.00 95.44 71 HIS A O 1
ATOM 546 N N . GLY A 1 72 ? -2.134 0.947 26.296 1.00 93.75 72 GLY A N 1
ATOM 547 C CA . GLY A 1 72 ? -1.800 1.308 27.677 1.00 93.75 72 GLY A CA 1
ATOM 548 C C . GLY A 1 72 ? -2.306 2.684 28.125 1.00 93.75 72 GLY A C 1
ATOM 549 O O . GLY A 1 72 ? -1.711 3.289 29.020 1.00 93.75 72 GLY A O 1
ATOM 550 N N . HIS A 1 73 ? -3.392 3.180 27.526 1.00 90.50 73 HIS A N 1
ATOM 551 C CA . HIS A 1 73 ? -4.006 4.468 27.867 1.00 90.50 73 HIS A CA 1
ATOM 552 C C . HIS A 1 73 ? -4.897 4.362 29.103 1.00 90.50 73 HIS A C 1
ATOM 554 O O . HIS A 1 73 ? -6.115 4.236 29.009 1.00 90.50 73 HIS A O 1
ATOM 560 N N . GLY A 1 74 ? -4.261 4.436 30.271 1.00 89.12 74 GLY A N 1
ATOM 561 C CA . GLY A 1 74 ? -4.936 4.411 31.566 1.00 89.12 74 GLY A CA 1
ATOM 562 C C . GLY A 1 74 ? -5.310 3.007 32.038 1.00 89.12 74 GLY A C 1
ATOM 563 O O . GLY A 1 74 ? -5.035 1.990 31.400 1.00 89.12 74 GLY A O 1
ATOM 564 N N . ASN A 1 75 ? -5.904 2.949 33.223 1.00 93.88 75 ASN A N 1
ATOM 565 C CA . ASN A 1 75 ? -6.487 1.732 33.770 1.00 93.88 75 ASN A CA 1
ATOM 566 C C . ASN A 1 75 ? -7.954 1.568 33.322 1.00 93.88 75 ASN A C 1
ATOM 568 O O . ASN A 1 75 ? -8.548 2.465 32.731 1.00 93.88 75 ASN A O 1
ATOM 572 N N . ALA A 1 76 ? -8.556 0.413 33.618 1.00 93.25 76 ALA A N 1
ATOM 573 C CA . ALA A 1 76 ? -9.917 0.102 33.178 1.00 93.25 76 ALA A CA 1
ATOM 574 C C . ALA A 1 76 ? -10.973 1.136 33.625 1.00 93.25 76 ALA A C 1
ATOM 576 O O . ALA A 1 76 ? -11.888 1.412 32.862 1.00 93.25 76 ALA A O 1
ATOM 577 N N . GLU A 1 77 ? -10.851 1.714 34.825 1.00 95.69 77 GLU A N 1
ATOM 578 C CA . GLU A 1 77 ? -11.779 2.743 35.320 1.00 95.69 77 GLU A CA 1
ATOM 579 C C . GLU A 1 77 ? -11.624 4.051 34.531 1.00 95.69 77 GLU A C 1
ATOM 581 O O . GLU A 1 77 ? -12.614 4.600 34.061 1.00 95.69 77 GLU A O 1
ATOM 586 N N . GLU A 1 78 ? -10.383 4.487 34.290 1.00 94.88 78 GLU A N 1
ATOM 587 C CA . GLU A 1 78 ? -10.079 5.692 33.500 1.00 94.88 78 GLU A CA 1
ATOM 588 C C . GLU A 1 78 ? -10.577 5.572 32.050 1.00 94.88 78 GLU A C 1
ATOM 590 O O . GLU A 1 78 ? -11.122 6.530 31.498 1.00 94.88 78 GLU A O 1
ATOM 595 N N . ILE A 1 79 ? -10.436 4.386 31.442 1.00 96.31 79 ILE A N 1
ATOM 596 C CA . ILE A 1 79 ? -10.959 4.111 30.099 1.00 96.31 79 ILE A CA 1
ATOM 597 C C . ILE A 1 79 ? -12.489 4.187 30.090 1.00 96.31 79 ILE A C 1
ATOM 599 O O . ILE A 1 79 ? -13.045 4.850 29.217 1.00 96.31 79 ILE A O 1
ATOM 603 N N . GLU A 1 80 ? -13.186 3.538 31.030 1.00 96.75 80 GLU A N 1
ATOM 604 C CA . GLU A 1 80 ? -14.654 3.610 31.066 1.00 96.75 80 GLU A CA 1
ATOM 605 C C . GLU A 1 80 ? -15.145 5.042 31.279 1.00 96.75 80 GLU A C 1
ATOM 607 O O . GLU A 1 80 ? -16.039 5.476 30.556 1.00 96.75 80 GLU A O 1
ATOM 612 N N . ASP A 1 81 ? -14.540 5.795 32.201 1.00 95.88 81 ASP A N 1
ATOM 613 C CA . ASP A 1 81 ? -14.896 7.194 32.444 1.00 95.88 81 ASP A 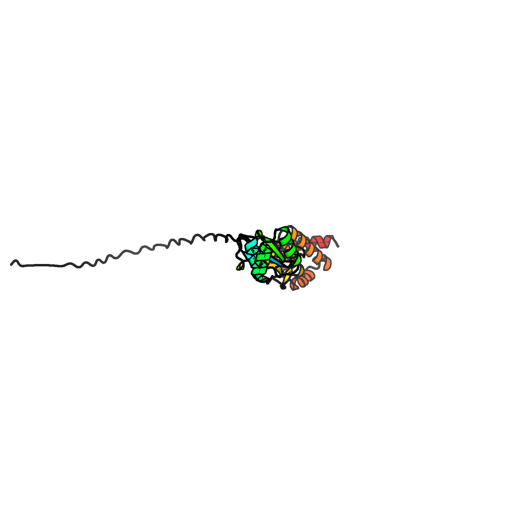CA 1
ATOM 614 C C . ASP A 1 81 ? -14.757 8.027 31.164 1.00 95.88 81 ASP A C 1
ATOM 616 O O . ASP A 1 81 ? -15.687 8.744 30.782 1.00 95.88 81 ASP A O 1
ATOM 620 N N . MET A 1 82 ? -13.648 7.872 30.436 1.00 95.38 82 MET A N 1
ATOM 621 C CA . MET A 1 82 ? -13.440 8.546 29.155 1.00 95.38 82 MET A CA 1
ATOM 622 C C . MET A 1 82 ? -14.479 8.136 28.098 1.00 95.38 82 MET A C 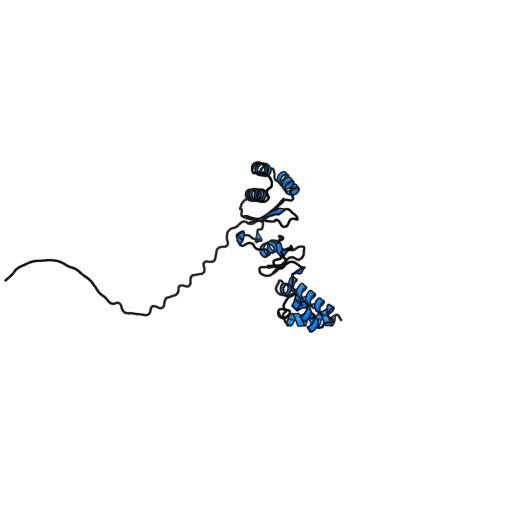1
ATOM 624 O O . MET A 1 82 ? -14.964 8.986 27.354 1.00 95.38 82 MET A O 1
ATOM 628 N N . LEU A 1 83 ? -14.875 6.862 28.033 1.00 96.06 83 LEU A N 1
ATOM 629 C CA . LEU A 1 83 ? -15.885 6.382 27.079 1.00 96.06 83 LEU A CA 1
ATOM 630 C C . LEU A 1 83 ? -17.316 6.842 27.410 1.00 96.06 83 LEU A C 1
ATOM 632 O O . LEU A 1 83 ? -18.212 6.666 26.582 1.00 96.06 83 LEU A O 1
ATOM 636 N N . THR A 1 84 ? -17.548 7.432 28.590 1.00 96.88 84 THR A N 1
ATOM 637 C CA . THR A 1 84 ? -18.828 8.082 28.935 1.00 96.88 84 THR A CA 1
ATOM 638 C C . THR A 1 84 ? -18.915 9.545 28.505 1.00 96.88 84 THR A C 1
ATOM 640 O O . THR A 1 84 ? -19.999 10.133 28.582 1.00 96.88 84 THR A O 1
ATOM 643 N N . LEU A 1 85 ? -17.802 10.136 28.056 1.00 96.50 85 LEU A N 1
ATOM 644 C CA . LEU A 1 85 ? -17.781 11.490 27.511 1.00 96.50 85 LEU A CA 1
ATOM 645 C C . LEU A 1 85 ? -18.674 11.584 26.268 1.00 96.50 85 LEU A C 1
ATOM 647 O O . LEU A 1 85 ? -18.865 10.613 25.534 1.00 96.50 85 LEU A O 1
ATOM 651 N N . ASP A 1 86 ? -19.214 12.776 26.016 1.00 97.31 86 ASP A N 1
ATOM 652 C CA . ASP A 1 86 ? -19.859 13.048 24.733 1.00 97.31 86 ASP A CA 1
ATOM 653 C C . ASP A 1 86 ? -18.839 13.033 23.579 1.00 97.31 86 ASP A C 1
ATOM 655 O O . ASP A 1 86 ? -17.628 13.098 23.793 1.00 97.31 86 ASP A O 1
ATOM 659 N N . ASP A 1 87 ? -19.330 12.951 22.341 1.00 94.25 87 ASP A N 1
ATOM 660 C CA . ASP A 1 87 ? -18.481 12.798 21.154 1.00 94.25 87 ASP A CA 1
ATOM 661 C C . ASP A 1 87 ? -17.440 13.925 20.990 1.00 94.25 87 ASP A C 1
ATOM 663 O O . ASP A 1 87 ? -16.343 13.675 20.486 1.00 94.25 87 ASP A O 1
ATOM 667 N N . GLU A 1 88 ? -17.758 15.162 21.394 1.00 97.06 88 GLU A N 1
ATOM 668 C CA . GLU A 1 88 ? -16.850 16.309 21.257 1.00 97.06 88 GLU A CA 1
ATOM 669 C C . GLU A 1 88 ? -15.744 16.260 22.318 1.00 97.06 88 GLU A C 1
ATOM 671 O O . GLU A 1 88 ? -14.565 16.444 21.999 1.00 97.06 88 GLU A O 1
ATOM 676 N N . ALA A 1 89 ? -16.107 15.955 23.564 1.00 97.44 89 ALA A N 1
ATOM 677 C CA . ALA A 1 89 ? -15.164 15.777 24.658 1.00 97.44 89 ALA A CA 1
ATOM 678 C C . ALA A 1 89 ? -14.269 14.548 24.442 1.00 97.44 89 ALA A C 1
ATOM 680 O O . ALA A 1 89 ? -13.050 14.664 24.561 1.00 97.44 89 ALA A O 1
ATOM 681 N N . LEU A 1 90 ? -14.840 13.408 24.038 1.00 96.38 90 LEU A N 1
ATOM 682 C CA . LEU A 1 90 ? -14.082 12.201 23.707 1.00 96.38 90 LEU A CA 1
ATOM 683 C C . LEU A 1 90 ? -13.096 12.477 22.572 1.00 96.38 90 LEU A C 1
ATOM 685 O O . LEU A 1 90 ? -11.922 12.132 22.677 1.00 96.38 90 LEU A O 1
ATOM 689 N N . LYS A 1 91 ? -13.542 13.149 21.503 1.00 95.88 91 LYS A N 1
ATOM 690 C CA . LYS A 1 91 ? -12.651 13.533 20.406 1.00 95.88 91 LYS A CA 1
ATOM 691 C C . LYS A 1 91 ? -11.479 14.380 20.899 1.00 95.88 91 LYS A C 1
ATOM 693 O O . LYS A 1 91 ? -10.353 14.145 20.478 1.00 95.88 91 LYS A O 1
ATOM 698 N N . LYS A 1 92 ? -11.729 15.355 21.772 1.00 97.31 92 LYS A N 1
ATOM 699 C CA . LYS A 1 92 ? -10.680 16.227 22.303 1.00 97.31 92 LYS A CA 1
ATOM 700 C C . LYS A 1 92 ? -9.644 15.457 23.130 1.00 97.31 92 LYS A C 1
ATOM 702 O O . LYS A 1 92 ? -8.459 15.754 23.006 1.00 97.31 92 LYS A O 1
ATOM 707 N N . GLU A 1 93 ? -10.074 14.496 23.946 1.00 96.50 93 GLU A N 1
ATOM 708 C CA . GLU A 1 93 ? -9.160 13.633 24.709 1.00 96.50 93 GLU A CA 1
ATOM 709 C C . GLU A 1 93 ? -8.320 12.748 23.775 1.00 96.50 93 GLU A C 1
ATOM 711 O O . GLU A 1 93 ? -7.097 12.705 23.900 1.00 96.50 93 GLU A O 1
ATOM 716 N N . LEU A 1 94 ? -8.945 12.116 22.774 1.00 96.31 94 LEU A N 1
ATOM 717 C CA . LEU A 1 94 ? -8.233 11.321 21.765 1.00 96.31 94 LEU A CA 1
ATOM 718 C C . LEU A 1 94 ? -7.217 12.168 20.983 1.00 96.31 94 LEU A C 1
ATOM 720 O O . LEU A 1 94 ? -6.069 11.758 20.826 1.00 96.31 94 LEU A O 1
ATOM 724 N N . ASP A 1 95 ? -7.598 13.379 20.565 1.00 95.75 95 ASP A N 1
ATOM 725 C CA . ASP A 1 95 ? -6.706 14.313 19.869 1.00 95.75 95 ASP A CA 1
ATOM 726 C C . ASP A 1 95 ? -5.522 14.738 20.760 1.00 95.75 95 ASP A C 1
ATOM 728 O O . ASP A 1 95 ? -4.399 14.854 20.271 1.00 95.75 95 ASP A O 1
ATOM 732 N N . TYR A 1 96 ? -5.746 14.955 22.064 1.00 95.56 96 TYR A N 1
ATOM 733 C CA . TYR A 1 96 ? -4.684 15.284 23.025 1.00 95.56 96 TYR A CA 1
ATOM 734 C C . TYR A 1 96 ? -3.674 14.140 23.187 1.00 95.56 96 TYR A C 1
ATOM 736 O O . TYR A 1 96 ? -2.476 14.390 23.306 1.00 95.56 96 TYR A O 1
ATOM 744 N N . MET A 1 97 ? -4.149 12.894 23.143 1.00 93.75 97 MET A N 1
ATOM 745 C CA . MET A 1 97 ? -3.306 11.696 23.156 1.00 93.75 97 MET A CA 1
ATOM 746 C C . MET A 1 97 ? -2.696 11.374 21.786 1.00 93.75 97 MET A C 1
ATOM 748 O O . MET A 1 97 ? -1.954 10.405 21.679 1.00 93.75 97 MET A O 1
ATOM 752 N N . HIS A 1 98 ? -3.010 12.147 20.740 1.00 95.06 98 HIS A N 1
ATOM 753 C CA . HIS A 1 98 ? -2.705 11.817 19.347 1.00 95.06 98 HIS A CA 1
ATOM 754 C C . HIS A 1 98 ? -3.223 10.430 18.925 1.00 95.06 98 HIS A C 1
ATOM 756 O O . HIS A 1 98 ? -2.653 9.819 18.032 1.00 95.06 98 HIS A O 1
ATOM 762 N N . PHE A 1 99 ? -4.296 9.926 19.536 1.00 96.44 99 PHE A N 1
ATOM 763 C CA . PHE A 1 99 ? -4.796 8.572 19.316 1.00 96.44 99 PHE A CA 1
ATOM 764 C C . PHE A 1 99 ? -5.917 8.538 18.272 1.00 96.44 99 PHE A C 1
ATOM 766 O O . PHE A 1 99 ? -6.926 9.235 18.397 1.00 96.44 99 PHE A O 1
ATOM 773 N N . GLY A 1 100 ? -5.760 7.691 17.259 1.00 95.31 100 GLY A N 1
ATOM 774 C CA . GLY A 1 100 ? -6.723 7.492 16.182 1.00 95.31 100 GLY A CA 1
ATOM 775 C C . GLY A 1 100 ? -7.448 6.152 16.287 1.00 95.31 100 GLY A C 1
ATOM 776 O O . GLY A 1 100 ? -6.885 5.155 16.734 1.00 95.31 100 GLY A O 1
ATOM 777 N N . LEU A 1 101 ? -8.701 6.120 15.825 1.00 96.38 101 LEU A N 1
ATOM 778 C CA . LEU A 1 101 ? -9.441 4.885 15.560 1.00 96.38 101 LEU A CA 1
ATOM 779 C C . LEU A 1 101 ? -10.206 5.024 14.243 1.00 96.38 101 LEU A C 1
ATOM 781 O O . LEU A 1 101 ? -11.229 5.714 14.179 1.00 96.38 101 LEU A O 1
ATOM 785 N N . ASP A 1 102 ? -9.748 4.299 13.229 1.00 95.50 102 ASP A N 1
ATOM 786 C CA . ASP A 1 102 ? -10.256 4.378 11.869 1.00 95.50 102 ASP A CA 1
ATOM 787 C C . ASP A 1 102 ? -10.881 3.070 11.399 1.00 95.50 102 ASP A C 1
ATOM 789 O O . ASP A 1 102 ? -10.439 1.958 11.696 1.00 95.50 102 ASP A O 1
ATOM 793 N N . ARG A 1 103 ? -11.949 3.203 10.615 1.00 95.94 103 ARG A N 1
ATOM 794 C CA . ARG A 1 103 ? -12.649 2.063 10.033 1.00 95.94 103 ARG A CA 1
ATOM 795 C C . ARG A 1 103 ? -11.957 1.607 8.747 1.00 95.94 103 ARG A C 1
ATOM 797 O O . ARG A 1 103 ? -12.053 2.285 7.727 1.00 95.94 103 ARG A O 1
ATOM 804 N N . ALA A 1 104 ? -11.382 0.406 8.735 1.00 96.19 104 ALA A N 1
ATOM 805 C CA . ALA A 1 104 ? -10.722 -0.161 7.556 1.00 96.19 104 ALA A CA 1
ATOM 806 C C . ALA A 1 104 ? -11.645 -1.076 6.733 1.00 96.19 104 ALA A C 1
ATOM 808 O O . ALA A 1 104 ? -11.419 -2.278 6.614 1.00 96.19 104 ALA A O 1
ATOM 809 N N . ALA A 1 105 ? -12.691 -0.511 6.122 1.00 95.69 105 ALA A N 1
ATOM 810 C CA . ALA A 1 105 ? -13.691 -1.285 5.364 1.00 95.69 105 ALA A CA 1
ATOM 811 C C . ALA A 1 105 ? -13.091 -2.124 4.218 1.00 95.69 105 ALA A C 1
ATOM 813 O O . ALA A 1 105 ? -13.608 -3.182 3.871 1.00 95.69 105 ALA A O 1
ATOM 814 N N . LYS A 1 106 ? -11.967 -1.680 3.645 1.00 95.69 106 LYS A N 1
ATOM 815 C CA . LYS A 1 106 ? -11.248 -2.402 2.583 1.00 95.69 106 LYS A CA 1
ATOM 816 C C . LYS A 1 106 ? -10.553 -3.687 3.064 1.00 95.69 106 LYS A C 1
ATOM 818 O O . LYS A 1 106 ? -10.141 -4.480 2.223 1.00 95.69 106 LYS A O 1
ATOM 823 N N . MET A 1 107 ? -10.423 -3.887 4.377 1.00 96.00 107 MET A N 1
ATOM 824 C CA . MET A 1 107 ? -9.858 -5.095 4.991 1.00 96.00 107 MET A CA 1
ATOM 825 C C . MET A 1 107 ? -10.925 -6.065 5.511 1.00 96.00 107 MET A C 1
ATOM 827 O O . MET A 1 107 ? -10.583 -7.138 6.001 1.00 96.00 107 MET A O 1
ATOM 831 N N . ASP A 1 108 ? -12.213 -5.723 5.414 1.00 94.31 108 ASP A N 1
ATOM 832 C CA . ASP A 1 108 ? -13.276 -6.654 5.789 1.00 94.31 108 ASP A CA 1
ATOM 833 C C . ASP A 1 108 ? -13.214 -7.925 4.946 1.00 94.31 108 ASP A C 1
ATOM 835 O O . ASP A 1 108 ? -12.906 -7.898 3.749 1.00 94.31 108 ASP A O 1
ATOM 839 N N . GLY A 1 109 ? -13.563 -9.054 5.552 1.00 91.81 109 GLY A N 1
ATOM 840 C CA . GLY A 1 109 ? -13.394 -10.342 4.891 1.00 91.81 109 GLY A CA 1
ATOM 841 C C . GLY A 1 109 ? -12.051 -11.006 5.159 1.00 91.81 109 GLY A C 1
ATOM 842 O O . GLY A 1 109 ? -11.855 -12.108 4.656 1.00 91.81 109 GLY A O 1
ATOM 843 N N . LEU A 1 110 ? -11.160 -10.351 5.908 1.00 94.06 110 LEU A N 1
ATOM 844 C CA . LEU A 1 110 ? -9.882 -10.885 6.380 1.00 94.06 110 LEU A CA 1
ATOM 845 C C . LEU A 1 110 ? -9.923 -11.044 7.899 1.00 94.06 110 LEU A C 1
ATOM 847 O O . LEU A 1 110 ? -10.545 -10.222 8.581 1.00 94.06 110 LEU A O 1
ATOM 851 N N . THR A 1 111 ? -9.252 -12.063 8.433 1.00 92.25 111 THR A N 1
ATOM 852 C CA . THR A 1 111 ? -8.933 -12.114 9.870 1.00 92.25 111 THR A CA 1
ATOM 853 C C . THR A 1 111 ? -7.684 -11.276 10.176 1.00 92.25 111 THR A C 1
ATOM 855 O O . THR A 1 111 ? -6.870 -11.045 9.273 1.00 92.25 111 THR A O 1
ATOM 858 N N . PRO A 1 112 ? -7.476 -10.826 11.430 1.00 90.19 112 PRO A N 1
ATOM 859 C CA . PRO A 1 112 ? -6.269 -10.088 11.811 1.00 90.19 112 PRO A CA 1
ATOM 860 C C . PRO A 1 112 ? -4.953 -10.777 11.406 1.00 90.19 112 PRO A C 1
ATOM 862 O O . PRO A 1 112 ? -4.009 -10.116 10.983 1.00 90.19 112 PRO A O 1
ATOM 865 N N . GLU A 1 113 ? -4.894 -12.109 11.445 1.00 91.50 113 GLU A N 1
ATOM 866 C CA . GLU A 1 113 ? -3.704 -12.895 11.089 1.00 91.50 113 GLU A CA 1
ATOM 867 C C . GLU A 1 113 ? -3.447 -12.959 9.573 1.00 91.50 113 GLU A C 1
ATOM 869 O O . GLU A 1 113 ? -2.307 -13.161 9.131 1.00 91.50 113 GLU A O 1
ATOM 874 N N . GLU A 1 114 ? -4.500 -12.800 8.768 1.00 94.50 114 GLU A N 1
ATOM 875 C CA . GLU A 1 114 ? -4.440 -12.757 7.304 1.00 94.50 114 GLU A CA 1
ATOM 876 C C . GLU A 1 114 ? -4.015 -11.381 6.781 1.00 94.50 114 GLU A C 1
ATOM 878 O O . GLU A 1 114 ? -3.519 -11.279 5.656 1.00 94.50 114 GLU A O 1
ATOM 883 N N . ILE A 1 115 ? -4.162 -10.327 7.587 1.00 95.56 115 ILE A N 1
ATOM 884 C CA . ILE A 1 115 ? -3.739 -8.976 7.222 1.00 95.56 115 ILE A CA 1
ATOM 885 C C . ILE A 1 115 ? -2.203 -8.927 7.157 1.00 95.56 115 ILE A C 1
ATOM 887 O O . ILE A 1 115 ? -1.481 -9.469 7.993 1.00 95.56 115 ILE A O 1
ATOM 891 N N . LYS A 1 116 ? -1.700 -8.306 6.088 1.00 96.19 116 LYS A N 1
ATOM 892 C CA . LYS A 1 116 ? -0.281 -8.209 5.698 1.00 96.19 116 LYS A CA 1
ATOM 893 C C . LYS A 1 116 ? -0.021 -6.797 5.193 1.00 96.19 116 LYS A C 1
ATOM 895 O O . LYS A 1 116 ? -0.980 -6.115 4.840 1.00 96.19 116 LYS A O 1
ATOM 900 N N . SER A 1 117 ? 1.239 -6.387 5.099 1.00 95.94 117 SER A N 1
ATOM 901 C CA . SER A 1 117 ? 1.673 -5.028 4.740 1.00 95.94 117 SER A CA 1
ATOM 902 C C . SER A 1 117 ? 0.936 -4.451 3.519 1.00 95.94 117 SER A C 1
ATOM 904 O O . SER A 1 117 ? 0.401 -3.348 3.568 1.00 95.94 117 SER A O 1
ATOM 906 N N . HIS A 1 118 ? 0.778 -5.222 2.441 1.00 96.81 118 HIS A N 1
ATOM 907 C CA . HIS A 1 118 ? 0.066 -4.760 1.242 1.00 96.81 118 HIS A CA 1
ATOM 908 C C . HIS A 1 118 ? -1.434 -4.473 1.460 1.00 96.81 118 HIS A C 1
ATOM 910 O O . HIS A 1 118 ? -2.021 -3.671 0.733 1.00 96.81 118 HIS A O 1
ATOM 916 N N . HIS A 1 119 ? -2.083 -5.129 2.430 1.00 97.06 119 HIS A N 1
ATOM 917 C CA . HIS A 1 119 ? -3.477 -4.854 2.783 1.00 97.06 119 HIS A CA 1
ATOM 918 C C . HIS A 1 119 ? -3.610 -3.470 3.429 1.00 97.06 119 HIS A C 1
ATOM 920 O O . HIS A 1 119 ? -4.576 -2.768 3.138 1.00 97.06 119 HIS A O 1
ATOM 926 N N . TRP A 1 120 ? -2.626 -3.067 4.241 1.00 95.94 120 TRP A N 1
ATOM 927 C CA . TRP A 1 120 ? -2.544 -1.740 4.862 1.00 95.94 120 TRP A CA 1
ATOM 928 C C . TRP A 1 120 ? -2.477 -0.632 3.818 1.00 95.94 120 TRP A C 1
ATOM 930 O O . TRP A 1 120 ? -3.381 0.205 3.776 1.00 95.94 120 TRP A O 1
ATOM 940 N N . LEU A 1 121 ? -1.518 -0.713 2.891 1.00 95.12 121 LEU A N 1
ATOM 941 C CA . LEU A 1 121 ? -1.395 0.267 1.806 1.00 95.12 121 LEU A CA 1
ATOM 942 C C . LEU A 1 121 ? -2.665 0.341 0.945 1.00 95.12 121 LEU A C 1
ATOM 944 O O . LEU A 1 121 ? -3.192 1.422 0.698 1.00 95.12 121 LEU A O 1
ATOM 948 N N . ARG A 1 122 ? -3.244 -0.803 0.552 1.00 95.06 122 ARG A N 1
ATOM 949 C CA . ARG A 1 122 ? -4.499 -0.829 -0.233 1.00 95.06 122 ARG A CA 1
ATOM 950 C C . ARG A 1 122 ? -5.677 -0.200 0.502 1.00 95.06 122 ARG A C 1
ATOM 952 O O . ARG A 1 122 ? -6.576 0.376 -0.127 1.00 95.06 122 ARG A O 1
ATOM 959 N N . ALA A 1 123 ? -5.690 -0.329 1.823 1.00 94.75 123 ALA A N 1
ATOM 960 C CA . ALA A 1 123 ? -6.703 0.258 2.676 1.00 94.75 123 ALA A CA 1
ATOM 961 C C . ALA A 1 123 ? -6.514 1.769 2.898 1.00 94.75 123 ALA A C 1
ATOM 963 O O . ALA A 1 123 ? -7.472 2.414 3.318 1.00 94.75 123 ALA A O 1
ATOM 964 N N . GLY A 1 124 ? -5.366 2.337 2.513 1.00 92.75 124 GLY A N 1
ATOM 965 C CA . GLY A 1 124 ? -5.031 3.754 2.685 1.00 92.75 124 GLY A CA 1
ATOM 966 C C . GLY A 1 124 ? -4.279 4.057 3.983 1.00 92.75 124 GLY A C 1
ATOM 967 O O . GLY A 1 124 ? -4.233 5.212 4.390 1.00 92.75 124 GLY A O 1
ATOM 968 N N . PHE A 1 125 ? -3.717 3.036 4.632 1.00 92.88 125 PHE A N 1
ATOM 969 C CA . PHE A 1 125 ? -2.895 3.171 5.835 1.00 92.88 125 PHE A CA 1
ATOM 970 C C . PHE A 1 125 ? -1.415 2.957 5.505 1.00 92.88 125 PHE A C 1
ATOM 972 O O . PHE A 1 125 ? -1.087 2.352 4.484 1.00 92.88 125 PHE A O 1
ATOM 979 N N . GLY A 1 126 ? -0.525 3.426 6.381 1.00 92.81 126 GLY A N 1
ATOM 980 C CA . GLY A 1 126 ? 0.906 3.134 6.288 1.00 92.81 126 GLY A CA 1
ATOM 981 C C . GLY A 1 126 ? 1.231 1.672 6.608 1.00 92.81 126 GLY A C 1
ATOM 982 O O . GLY A 1 126 ? 0.484 0.992 7.311 1.00 92.81 126 GLY A O 1
ATOM 983 N N . ALA A 1 127 ? 2.353 1.191 6.080 1.00 94.44 127 ALA A N 1
ATOM 984 C CA . ALA A 1 127 ? 2.902 -0.137 6.332 1.00 94.44 127 ALA A CA 1
ATOM 985 C C . ALA A 1 127 ? 4.435 -0.086 6.376 1.00 94.44 127 ALA A C 1
ATOM 987 O O . ALA A 1 127 ? 5.046 0.873 5.909 1.00 94.44 127 ALA A O 1
ATOM 988 N N . CYS A 1 128 ? 5.076 -1.146 6.861 1.00 95.00 128 CYS A N 1
ATOM 989 C CA . CYS A 1 128 ? 6.506 -1.331 6.624 1.00 95.00 128 CYS A CA 1
ATOM 990 C C . CYS A 1 128 ? 6.721 -1.965 5.245 1.00 95.00 128 CYS A C 1
ATOM 992 O O . CYS A 1 128 ? 6.027 -2.914 4.875 1.00 95.00 128 CYS A O 1
ATOM 994 N N . CYS A 1 129 ? 7.696 -1.453 4.500 1.00 97.25 129 CYS A N 1
ATOM 995 C CA . CYS A 1 129 ? 8.144 -2.008 3.232 1.00 97.25 129 CYS A CA 1
ATOM 996 C C . CYS A 1 129 ? 8.632 -3.448 3.433 1.00 97.25 129 CYS A C 1
ATOM 998 O O . CYS A 1 129 ? 9.525 -3.698 4.239 1.00 97.25 129 CYS A O 1
ATOM 1000 N N . ASP A 1 130 ? 8.117 -4.393 2.654 1.00 97.69 130 ASP A N 1
ATOM 1001 C CA . ASP A 1 130 ? 8.484 -5.808 2.756 1.00 97.69 130 ASP A CA 1
ATOM 1002 C C . ASP A 1 130 ? 9.923 -6.084 2.264 1.00 97.69 130 ASP A C 1
ATOM 1004 O O . ASP A 1 130 ? 10.473 -7.155 2.523 1.00 97.69 130 ASP A O 1
ATOM 1008 N N . ARG A 1 131 ? 10.562 -5.117 1.583 1.00 96.75 131 ARG A N 1
ATOM 1009 C CA . ARG A 1 131 ? 11.921 -5.246 1.017 1.00 96.75 131 ARG A CA 1
ATOM 1010 C C . ARG A 1 131 ? 13.021 -4.652 1.897 1.00 96.75 131 ARG A C 1
ATOM 1012 O O . ARG A 1 131 ? 14.109 -5.219 1.968 1.00 96.75 131 ARG A O 1
ATOM 1019 N N . CYS A 1 132 ? 12.761 -3.526 2.561 1.00 96.88 132 CYS A N 1
ATOM 1020 C CA . CYS A 1 132 ? 13.758 -2.827 3.387 1.00 96.88 132 CYS A CA 1
ATOM 1021 C C . CYS A 1 132 ? 13.306 -2.547 4.826 1.00 96.88 132 CYS A C 1
ATOM 1023 O O . CYS A 1 132 ? 14.087 -2.012 5.609 1.00 96.88 132 CYS A O 1
ATOM 1025 N N . SER A 1 133 ? 12.069 -2.903 5.181 1.00 95.94 133 SER A N 1
ATOM 1026 C CA . SER A 1 133 ? 11.433 -2.641 6.479 1.00 95.94 133 SER A CA 1
ATOM 1027 C C . SER A 1 133 ? 11.236 -1.164 6.836 1.00 95.94 133 SER A C 1
ATOM 1029 O O . SER A 1 133 ? 10.729 -0.888 7.922 1.00 95.94 133 SER A O 1
ATOM 1031 N N . SER A 1 134 ? 11.591 -0.223 5.954 1.00 95.00 134 SER A N 1
ATOM 1032 C CA . SER A 1 134 ? 11.291 1.199 6.143 1.00 95.00 134 SER A CA 1
ATOM 1033 C C . SER A 1 134 ? 9.787 1.446 6.125 1.00 95.00 134 SER A C 1
ATOM 1035 O O . SER A 1 134 ? 9.046 0.806 5.380 1.00 95.00 134 SER A O 1
ATOM 1037 N N . GLU A 1 135 ? 9.351 2.400 6.932 1.00 94.88 135 GLU A N 1
ATOM 1038 C CA . GLU A 1 135 ? 7.993 2.935 6.933 1.00 94.88 135 GLU A CA 1
ATOM 1039 C C . GLU A 1 135 ? 7.630 3.494 5.547 1.00 94.88 135 GLU A C 1
ATOM 1041 O O . GLU A 1 135 ? 8.468 4.108 4.886 1.00 94.88 135 GLU A O 1
ATOM 1046 N N . CYS A 1 136 ? 6.410 3.231 5.076 1.00 94.00 136 CYS A N 1
ATOM 1047 C CA . CYS A 1 136 ? 5.912 3.736 3.797 1.00 94.00 136 CYS A CA 1
ATOM 1048 C C . CYS A 1 136 ? 4.389 3.897 3.801 1.00 94.00 136 CYS A C 1
ATOM 1050 O O . CYS A 1 136 ? 3.666 3.173 4.495 1.00 94.00 136 CYS A O 1
ATOM 1052 N N . TYR A 1 137 ? 3.887 4.843 3.014 1.00 93.62 137 TYR A N 1
ATOM 1053 C CA . TYR A 1 137 ? 2.460 5.088 2.819 1.00 93.62 137 TYR A CA 1
ATOM 1054 C C . TYR A 1 137 ? 2.202 5.698 1.435 1.00 93.62 137 TYR A C 1
ATOM 1056 O O . TYR A 1 137 ? 3.098 6.194 0.773 1.00 93.62 137 TYR A O 1
ATOM 1064 N N . ASP A 1 138 ? 0.958 5.699 0.967 1.00 91.56 138 ASP A N 1
ATOM 1065 C CA . ASP A 1 138 ? 0.645 6.153 -0.402 1.00 91.56 138 ASP A CA 1
ATOM 1066 C C . ASP A 1 138 ? 1.134 7.589 -0.707 1.00 91.56 138 ASP A C 1
ATOM 1068 O O . ASP A 1 138 ? 1.589 7.891 -1.808 1.00 91.56 138 ASP A O 1
ATOM 1072 N N . GLY A 1 139 ? 1.125 8.472 0.299 1.00 89.62 139 GLY A N 1
ATOM 1073 C CA . GLY A 1 139 ? 1.562 9.862 0.154 1.00 89.62 139 GLY A CA 1
ATOM 1074 C C . GLY A 1 139 ? 3.077 10.070 0.023 1.00 89.62 139 GLY A C 1
ATOM 1075 O O . GLY A 1 139 ? 3.473 11.143 -0.429 1.00 89.62 139 GLY A O 1
ATOM 1076 N N . ASP A 1 140 ? 3.909 9.082 0.378 1.00 90.06 140 ASP A N 1
ATOM 1077 C CA . ASP A 1 140 ? 5.369 9.095 0.167 1.00 90.06 140 ASP A CA 1
ATOM 1078 C C . ASP A 1 140 ? 5.826 8.163 -0.966 1.00 90.06 140 ASP A C 1
ATOM 1080 O O . ASP A 1 140 ? 7.009 7.862 -1.100 1.00 90.06 140 ASP A O 1
ATOM 1084 N N . GLY A 1 141 ? 4.886 7.706 -1.798 1.00 92.69 141 GLY A N 1
ATOM 1085 C CA . GLY A 1 141 ? 5.166 6.803 -2.911 1.00 92.69 141 GLY A CA 1
ATOM 1086 C C . GLY A 1 141 ? 5.190 5.320 -2.532 1.00 92.69 141 GLY A C 1
ATOM 1087 O O . GLY A 1 141 ? 5.510 4.494 -3.390 1.00 92.69 141 GLY A O 1
ATOM 1088 N N . GLY A 1 142 ? 4.827 4.955 -1.296 1.00 96.06 142 GLY A N 1
ATOM 1089 C CA . GLY A 1 142 ? 4.607 3.570 -0.883 1.00 96.06 142 GLY A CA 1
ATOM 1090 C C . GLY A 1 142 ? 3.435 2.907 -1.616 1.00 96.06 142 GLY A C 1
ATOM 1091 O O . GLY A 1 142 ? 2.311 3.403 -1.599 1.00 96.06 142 GLY A O 1
ATOM 1092 N N . ARG A 1 143 ? 3.672 1.751 -2.246 1.00 95.62 143 ARG A N 1
ATOM 1093 C CA . ARG A 1 143 ? 2.701 1.064 -3.121 1.00 95.62 143 ARG A CA 1
ATOM 1094 C C . ARG A 1 143 ? 2.602 -0.431 -2.847 1.00 95.62 143 ARG A C 1
ATOM 1096 O O . ARG A 1 143 ? 3.522 -1.055 -2.328 1.00 95.62 143 ARG A O 1
ATOM 1103 N N . ALA A 1 144 ? 1.467 -1.022 -3.220 1.00 96.56 144 ALA A N 1
ATOM 1104 C CA . ALA A 1 144 ? 1.206 -2.449 -3.045 1.00 96.56 144 ALA A CA 1
ATOM 1105 C C . ALA A 1 144 ? 1.327 -3.236 -4.364 1.00 96.56 144 ALA A C 1
ATOM 1107 O O . ALA A 1 144 ? 0.341 -3.359 -5.099 1.00 96.56 144 ALA A O 1
ATOM 1108 N N . PHE A 1 145 ? 2.482 -3.851 -4.621 1.00 95.25 145 PHE A N 1
ATOM 1109 C CA . PHE A 1 145 ? 2.716 -4.703 -5.793 1.00 95.25 145 PHE A CA 1
ATOM 1110 C C . PHE A 1 145 ? 2.435 -6.173 -5.459 1.00 95.25 145 PHE A C 1
ATOM 1112 O O . PHE A 1 145 ? 3.119 -6.797 -4.652 1.00 95.25 145 PHE A O 1
ATOM 1119 N N . GLY A 1 146 ? 1.389 -6.757 -6.054 1.00 93.88 146 GLY A 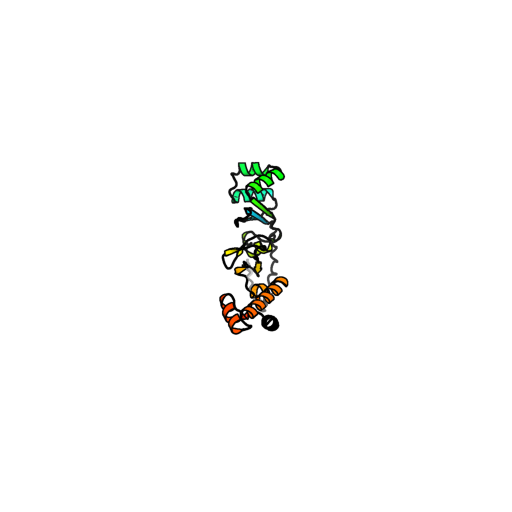N 1
ATOM 1120 C CA . GLY A 1 146 ? 1.023 -8.155 -5.795 1.00 93.88 146 GLY A CA 1
ATOM 1121 C C . GLY A 1 146 ? 0.673 -8.418 -4.322 1.00 93.88 146 GLY A C 1
ATOM 1122 O O . GLY A 1 146 ? -0.407 -8.041 -3.865 1.00 93.88 146 GLY A O 1
ATOM 1123 N N . THR A 1 147 ? 1.553 -9.082 -3.576 1.00 96.00 147 THR A N 1
ATOM 1124 C CA . THR A 1 147 ? 1.393 -9.332 -2.129 1.00 96.00 147 THR A CA 1
ATOM 1125 C C . THR A 1 147 ? 2.424 -8.595 -1.273 1.00 96.00 147 THR A C 1
ATOM 1127 O O . THR A 1 147 ? 2.536 -8.897 -0.087 1.00 96.00 147 THR A O 1
ATOM 1130 N N . GLU A 1 148 ? 3.156 -7.646 -1.850 1.00 97.31 148 GLU A N 1
ATOM 1131 C CA . GLU A 1 148 ? 4.170 -6.842 -1.167 1.00 97.31 148 GLU A CA 1
ATOM 1132 C C . GLU A 1 148 ? 3.697 -5.393 -0.991 1.00 97.31 148 GLU A C 1
ATOM 1134 O O . GLU A 1 148 ? 3.020 -4.843 -1.862 1.00 97.31 148 GLU A O 1
ATOM 1139 N N . ALA A 1 149 ? 4.052 -4.773 0.130 1.00 97.44 149 ALA A N 1
ATOM 1140 C CA . ALA A 1 149 ? 4.132 -3.329 0.300 1.00 97.44 149 ALA A CA 1
ATOM 1141 C C . ALA A 1 149 ? 5.569 -2.881 0.022 1.00 97.44 149 ALA A C 1
ATOM 1143 O O . ALA A 1 149 ? 6.510 -3.432 0.589 1.00 97.44 149 ALA A O 1
ATOM 1144 N N . VAL A 1 150 ? 5.753 -1.892 -0.843 1.00 97.69 150 VAL A N 1
ATOM 1145 C CA . VAL A 1 150 ? 7.071 -1.466 -1.318 1.00 97.69 150 VAL A CA 1
ATOM 1146 C C . VAL A 1 150 ? 7.158 0.054 -1.234 1.00 97.69 150 VAL A C 1
ATOM 1148 O O . VAL A 1 150 ? 6.283 0.746 -1.747 1.00 97.69 150 VAL A O 1
ATOM 1151 N N . CYS A 1 151 ? 8.197 0.577 -0.582 1.00 97.38 151 CYS A N 1
ATOM 1152 C CA . CYS A 1 151 ? 8.454 2.018 -0.528 1.00 97.38 151 CYS A CA 1
ATOM 1153 C C . CYS A 1 151 ? 8.926 2.566 -1.886 1.00 97.38 151 CYS A C 1
ATOM 1155 O O . CYS A 1 151 ? 9.345 1.805 -2.765 1.00 97.38 151 CYS A O 1
ATOM 1157 N N . GLU A 1 152 ? 8.923 3.891 -2.045 1.00 95.94 152 GLU A N 1
ATOM 1158 C CA . GLU A 1 152 ? 9.388 4.546 -3.274 1.00 95.94 152 GLU A CA 1
ATOM 1159 C C . GLU A 1 152 ? 10.816 4.118 -3.660 1.00 95.94 152 GLU A C 1
ATOM 1161 O O . GLU A 1 152 ? 11.068 3.783 -4.817 1.00 95.94 152 GLU A O 1
ATOM 1166 N N . GLU A 1 153 ? 11.728 4.048 -2.684 1.00 95.88 153 GLU A N 1
ATOM 1167 C CA . GLU A 1 153 ? 13.137 3.695 -2.911 1.00 95.88 153 GLU A CA 1
ATOM 1168 C C . GLU A 1 153 ? 13.332 2.250 -3.390 1.00 95.88 153 GLU A C 1
ATOM 1170 O O . GLU A 1 153 ? 14.272 1.957 -4.124 1.00 95.88 153 GLU A O 1
ATOM 1175 N N . CYS A 1 154 ? 12.455 1.332 -2.975 1.00 96.56 154 CYS A N 1
ATOM 1176 C CA . CYS A 1 154 ? 12.522 -0.078 -3.362 1.00 96.56 154 CYS A CA 1
ATOM 1177 C C . CYS A 1 154 ? 11.679 -0.401 -4.604 1.00 96.56 154 CYS A C 1
ATOM 1179 O O . CYS A 1 154 ? 11.675 -1.555 -5.044 1.00 96.56 154 CYS A O 1
ATOM 1181 N N . THR A 1 155 ? 10.940 0.576 -5.137 1.00 96.75 155 THR A N 1
ATOM 1182 C CA . THR A 1 155 ? 10.079 0.403 -6.309 1.00 96.75 155 THR A CA 1
ATOM 1183 C C . THR A 1 155 ? 10.926 0.350 -7.576 1.00 96.75 155 THR A C 1
ATOM 1185 O O . THR A 1 155 ? 11.609 1.311 -7.932 1.00 96.75 155 THR A O 1
ATOM 1188 N N . THR A 1 156 ? 10.854 -0.769 -8.292 1.00 96.56 156 THR A N 1
ATOM 1189 C CA . THR A 1 156 ? 11.586 -0.979 -9.545 1.00 96.56 156 THR A CA 1
ATOM 1190 C C . THR A 1 156 ? 10.741 -0.595 -10.759 1.00 96.56 156 THR A C 1
ATOM 1192 O O . THR A 1 156 ? 9.517 -0.486 -10.686 1.00 96.56 156 THR A O 1
ATOM 1195 N N . ILE A 1 157 ? 11.383 -0.439 -11.921 1.00 97.25 157 ILE A N 1
ATOM 1196 C CA . ILE A 1 157 ? 10.664 -0.242 -13.193 1.00 97.25 157 ILE A CA 1
ATOM 1197 C C . ILE A 1 157 ? 9.751 -1.439 -13.485 1.00 97.25 157 ILE A C 1
ATOM 1199 O O . ILE A 1 157 ? 8.640 -1.257 -13.964 1.00 97.25 157 ILE A O 1
ATOM 1203 N N . VAL A 1 158 ? 10.178 -2.662 -13.160 1.00 96.94 158 VAL A N 1
ATOM 1204 C CA . VAL A 1 158 ? 9.372 -3.873 -13.389 1.00 96.94 158 VAL A CA 1
ATOM 1205 C C . VAL A 1 158 ? 8.097 -3.861 -12.547 1.00 96.94 158 VAL A C 1
ATOM 1207 O O . VAL A 1 158 ? 7.038 -4.217 -13.060 1.00 96.94 158 VAL A O 1
ATOM 1210 N N . ASP A 1 159 ? 8.180 -3.405 -11.294 1.00 96.62 159 ASP A N 1
ATOM 1211 C CA . ASP A 1 159 ? 7.004 -3.257 -10.428 1.00 96.62 159 ASP A CA 1
ATOM 1212 C C . ASP A 1 159 ? 5.981 -2.296 -11.052 1.00 96.62 159 ASP A C 1
ATOM 1214 O O . ASP A 1 159 ? 4.798 -2.619 -11.156 1.00 96.62 159 ASP A O 1
ATOM 1218 N N . LEU A 1 160 ? 6.460 -1.146 -11.536 1.00 96.94 160 LEU A N 1
ATOM 1219 C CA . LEU A 1 160 ? 5.640 -0.119 -12.179 1.00 96.94 160 LEU A CA 1
ATOM 1220 C C . LEU A 1 160 ? 4.995 -0.621 -13.478 1.00 96.94 160 LEU A C 1
ATOM 1222 O O . LEU A 1 160 ? 3.790 -0.480 -13.675 1.00 96.94 160 LEU A O 1
ATOM 1226 N N . LEU A 1 161 ? 5.768 -1.285 -14.343 1.00 96.56 161 LEU A N 1
ATOM 1227 C CA . LEU A 1 161 ? 5.271 -1.821 -15.614 1.00 96.56 161 LEU A CA 1
ATOM 1228 C C . LEU A 1 161 ? 4.241 -2.951 -15.438 1.00 96.56 161 LEU A C 1
ATOM 1230 O O . LEU A 1 161 ? 3.436 -3.186 -16.342 1.00 96.56 161 LEU A O 1
ATOM 1234 N N . GLY A 1 162 ? 4.273 -3.657 -14.304 1.00 93.50 162 GLY A N 1
ATOM 1235 C CA . GLY A 1 162 ? 3.335 -4.728 -13.958 1.00 93.50 162 GLY A CA 1
ATOM 1236 C C . GLY A 1 162 ? 2.053 -4.269 -13.250 1.00 93.50 162 GLY A C 1
ATOM 1237 O O . GLY A 1 162 ? 1.216 -5.115 -12.928 1.00 93.50 162 GLY A O 1
ATOM 1238 N N . SER A 1 163 ? 1.910 -2.968 -12.981 1.00 91.56 163 SER A N 1
ATOM 1239 C CA . SER A 1 163 ? 0.815 -2.382 -12.198 1.00 91.56 163 SER A CA 1
ATOM 1240 C C . SER A 1 163 ? -0.282 -1.788 -13.106 1.00 91.56 163 SER A C 1
ATOM 1242 O O . SER A 1 163 ? -0.566 -2.309 -14.190 1.00 91.56 163 SER A O 1
ATOM 1244 N N . ASP A 1 164 ? -0.984 -0.753 -12.643 1.00 91.56 164 ASP A N 1
ATOM 1245 C CA . ASP A 1 164 ? -2.028 -0.063 -13.396 1.00 91.56 164 ASP A CA 1
ATOM 1246 C C . ASP A 1 164 ? -1.478 0.851 -14.511 1.00 91.56 164 ASP A C 1
ATOM 1248 O O . ASP A 1 164 ? -0.275 0.941 -14.755 1.00 91.56 164 ASP A O 1
ATOM 1252 N N . SER A 1 165 ? -2.375 1.508 -15.254 1.00 94.31 165 SER A N 1
ATOM 1253 C CA . SER A 1 165 ? -1.981 2.346 -16.392 1.00 94.31 165 SER A CA 1
ATOM 1254 C C . SER A 1 165 ? -1.158 3.571 -16.001 1.00 94.31 165 SER A C 1
ATOM 1256 O O . SER A 1 165 ? -0.337 4.001 -16.803 1.00 94.31 165 SER A O 1
ATOM 1258 N N . TYR A 1 166 ? -1.399 4.134 -14.814 1.00 93.00 166 TYR A N 1
ATOM 1259 C CA . TYR A 1 166 ? -0.661 5.299 -14.335 1.00 93.00 166 TYR A CA 1
ATOM 1260 C C . TYR A 1 166 ? 0.764 4.892 -13.950 1.00 93.00 166 TYR A C 1
ATOM 1262 O O . TYR A 1 166 ? 1.731 5.514 -14.381 1.00 93.00 166 TYR A O 1
ATOM 1270 N N . ASP A 1 167 ? 0.899 3.782 -13.226 1.00 94.62 167 ASP A N 1
ATOM 1271 C CA . ASP A 1 167 ? 2.205 3.235 -12.861 1.00 94.62 167 ASP A CA 1
ATOM 1272 C C . ASP A 1 167 ? 3.001 2.798 -14.079 1.00 94.62 167 ASP A C 1
ATOM 1274 O O . ASP A 1 167 ? 4.208 3.017 -14.142 1.00 94.62 167 ASP A O 1
ATOM 1278 N N . LYS A 1 168 ? 2.328 2.230 -15.078 1.00 96.56 168 LYS A N 1
ATOM 1279 C CA . LYS A 1 168 ? 2.979 1.856 -16.324 1.00 96.56 168 LYS A CA 1
ATOM 1280 C C . LYS A 1 168 ? 3.560 3.070 -17.050 1.00 96.56 168 LYS A C 1
ATOM 1282 O O . LYS A 1 168 ? 4.692 2.987 -17.512 1.00 96.56 168 LYS A O 1
ATOM 1287 N N . GLU A 1 169 ? 2.818 4.174 -17.135 1.00 97.12 169 GLU A N 1
ATOM 1288 C CA . GLU A 1 169 ? 3.311 5.430 -17.719 1.00 97.12 169 GLU A CA 1
ATOM 1289 C C . GLU A 1 169 ? 4.546 5.934 -16.960 1.00 97.12 169 GLU A C 1
ATOM 1291 O O . GLU A 1 169 ? 5.588 6.151 -17.572 1.00 97.12 169 GLU A O 1
ATOM 1296 N N . LEU A 1 170 ? 4.489 5.966 -15.624 1.00 96.25 170 LEU A N 1
ATOM 1297 C CA . LEU A 1 170 ? 5.634 6.327 -14.782 1.00 96.25 170 LEU A CA 1
ATOM 1298 C C . LEU A 1 170 ? 6.836 5.380 -14.971 1.00 96.25 170 LEU A C 1
ATOM 1300 O O . LEU A 1 170 ? 7.989 5.809 -14.955 1.00 96.25 170 LEU A O 1
ATOM 1304 N N . GLY A 1 171 ? 6.591 4.079 -15.138 1.00 97.50 171 GLY A N 1
ATOM 1305 C CA . GLY A 1 171 ? 7.626 3.082 -15.407 1.00 97.50 171 GLY A CA 1
ATOM 1306 C C . GLY A 1 171 ? 8.308 3.292 -16.760 1.00 97.50 171 GLY A C 1
ATOM 1307 O O . GLY A 1 171 ? 9.530 3.170 -16.853 1.00 97.50 171 GLY A O 1
ATOM 1308 N N . GLU A 1 172 ? 7.535 3.639 -17.792 1.00 98.31 172 GLU A N 1
ATOM 1309 C CA . GLU A 1 172 ? 8.044 3.990 -19.121 1.00 98.31 172 GLU A CA 1
ATOM 1310 C C . GLU A 1 172 ? 8.854 5.296 -19.084 1.00 98.31 172 GLU A C 1
ATOM 1312 O O . GLU A 1 172 ? 9.965 5.323 -19.612 1.00 98.31 172 GLU A O 1
ATOM 1317 N N . GLU A 1 173 ? 8.369 6.332 -18.389 1.00 97.94 173 GLU A N 1
ATOM 1318 C CA . GLU A 1 173 ? 9.099 7.592 -18.173 1.00 97.94 173 GLU A CA 1
ATOM 1319 C C . GLU A 1 173 ? 10.445 7.357 -17.476 1.00 97.94 173 GLU A C 1
ATOM 1321 O O . GLU A 1 173 ? 11.489 7.788 -17.974 1.00 97.94 173 GLU A O 1
ATOM 1326 N N . ARG A 1 174 ? 10.449 6.602 -16.366 1.00 97.38 174 ARG A N 1
ATOM 1327 C CA . ARG A 1 174 ? 11.683 6.246 -15.647 1.00 97.38 174 ARG A CA 1
ATOM 1328 C C . ARG A 1 174 ? 12.649 5.484 -16.553 1.00 97.38 174 ARG A C 1
ATOM 1330 O O . ARG A 1 174 ? 13.845 5.761 -16.536 1.00 97.38 174 ARG A O 1
ATOM 1337 N N . LEU A 1 175 ? 12.166 4.530 -17.351 1.00 98.31 175 LEU A N 1
ATOM 1338 C CA . LEU A 1 175 ? 13.019 3.775 -18.274 1.00 98.31 175 LEU A CA 1
ATOM 1339 C C . LEU A 1 175 ? 13.629 4.669 -19.368 1.00 98.31 175 LEU A C 1
ATOM 1341 O O . LEU A 1 175 ? 14.812 4.525 -19.680 1.00 98.31 175 LEU A O 1
ATOM 1345 N N . THR A 1 176 ? 12.857 5.603 -19.924 1.00 98.50 176 THR A N 1
ATOM 1346 C CA . THR A 1 176 ? 13.349 6.593 -20.895 1.00 98.50 176 THR A CA 1
ATOM 1347 C C . THR A 1 176 ? 14.428 7.485 -20.274 1.00 98.50 176 THR A C 1
ATOM 1349 O O . THR A 1 176 ? 15.498 7.649 -20.864 1.00 98.50 176 THR A O 1
ATOM 1352 N N . GLU A 1 177 ? 14.221 7.976 -19.048 1.00 97.56 177 GLU A N 1
ATOM 1353 C CA . GLU A 1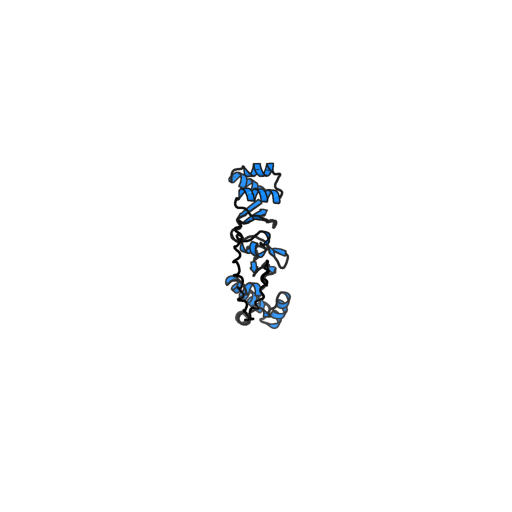 177 ? 15.219 8.761 -18.309 1.00 97.56 177 GLU A CA 1
ATOM 1354 C C . GLU A 1 177 ? 16.518 7.969 -18.072 1.00 97.56 177 GLU A C 1
ATOM 1356 O O . GLU A 1 177 ? 17.622 8.492 -18.253 1.00 97.56 177 GLU A O 1
ATOM 1361 N N . TRP A 1 178 ? 16.411 6.679 -17.738 1.00 97.06 178 TRP A N 1
ATOM 1362 C CA . TRP A 1 178 ? 17.571 5.791 -17.629 1.00 97.06 178 TRP A CA 1
ATOM 1363 C C . TRP A 1 178 ? 18.373 5.715 -18.932 1.00 97.06 178 TRP A C 1
ATOM 1365 O O . TRP A 1 178 ? 19.601 5.749 -18.882 1.00 97.06 178 TRP A O 1
ATOM 1375 N N . PHE A 1 179 ? 17.721 5.636 -20.097 1.00 98.44 179 PHE A N 1
ATOM 1376 C CA . PHE A 1 179 ? 18.436 5.663 -21.376 1.00 98.44 179 PHE A CA 1
ATOM 1377 C C . PHE A 1 179 ? 19.115 7.008 -21.636 1.00 98.44 179 PHE A C 1
ATOM 1379 O O . PHE A 1 179 ? 20.270 7.015 -22.064 1.00 98.44 179 PHE A O 1
ATOM 1386 N N . LEU A 1 180 ? 18.446 8.129 -21.354 1.00 97.88 180 LEU A N 1
ATOM 1387 C CA . LEU A 1 180 ? 19.016 9.472 -21.520 1.00 97.88 180 LEU A CA 1
ATOM 1388 C C . LEU A 1 180 ? 20.272 9.668 -20.663 1.00 97.88 180 LEU A C 1
ATOM 1390 O O . LEU A 1 180 ? 21.303 10.109 -21.166 1.00 97.88 180 LEU A O 1
ATOM 1394 N N . ASN A 1 181 ? 20.222 9.248 -19.398 1.00 97.06 181 ASN A N 1
ATOM 1395 C CA . ASN A 1 181 ? 21.342 9.344 -18.457 1.00 97.06 181 ASN A CA 1
ATOM 1396 C C . ASN A 1 181 ? 22.525 8.417 -18.796 1.00 97.06 181 ASN A C 1
ATOM 1398 O O . ASN A 1 181 ? 23.581 8.501 -18.168 1.00 97.06 181 ASN A O 1
ATOM 1402 N N . HIS A 1 182 ? 22.353 7.529 -19.776 1.00 96.69 182 HIS A N 1
ATOM 1403 C CA . HIS A 1 182 ? 23.341 6.550 -20.214 1.00 96.69 182 HIS A CA 1
ATOM 1404 C C . HIS A 1 182 ? 23.682 6.679 -21.707 1.00 96.69 182 HIS A C 1
ATOM 1406 O O . HIS A 1 182 ? 24.119 5.700 -22.310 1.00 96.69 182 HIS A O 1
ATOM 1412 N N . ASP A 1 183 ? 23.472 7.849 -22.322 1.00 97.00 183 ASP A N 1
ATOM 1413 C CA . ASP A 1 183 ? 23.757 8.108 -23.745 1.00 97.00 183 ASP A CA 1
ATOM 1414 C C . ASP A 1 183 ? 23.102 7.079 -24.696 1.00 97.00 183 ASP A C 1
ATOM 1416 O O . ASP A 1 183 ? 23.637 6.733 -25.753 1.00 97.00 183 ASP A O 1
ATOM 1420 N N . CYS A 1 184 ? 21.941 6.541 -24.306 1.00 96.81 184 CYS A N 1
ATOM 1421 C CA . CYS A 1 184 ? 21.244 5.445 -24.985 1.00 96.81 184 CYS A CA 1
ATOM 1422 C C . CYS A 1 184 ? 22.085 4.156 -25.166 1.00 96.81 184 CYS A C 1
ATOM 1424 O O . CYS A 1 184 ? 21.807 3.359 -26.072 1.00 96.81 184 CYS A O 1
ATOM 1426 N N . ASP A 1 185 ? 23.097 3.926 -24.318 1.00 97.62 185 ASP A N 1
ATOM 1427 C CA . ASP A 1 185 ? 23.885 2.690 -24.267 1.00 97.62 185 ASP A CA 1
ATOM 1428 C C . ASP A 1 185 ? 23.124 1.590 -23.512 1.00 97.62 185 ASP A C 1
ATOM 1430 O O . ASP A 1 185 ? 23.161 1.480 -22.282 1.00 97.62 185 ASP A O 1
ATOM 1434 N N . GLU A 1 186 ? 22.461 0.722 -24.276 1.00 97.75 186 GLU A N 1
ATOM 1435 C CA . GLU A 1 186 ? 21.700 -0.415 -23.754 1.00 97.75 186 GLU A CA 1
ATOM 1436 C C . GLU A 1 186 ? 22.532 -1.341 -22.853 1.00 97.75 186 GLU A C 1
ATOM 1438 O O . GLU A 1 186 ? 22.011 -1.871 -21.870 1.00 97.75 186 GLU A O 1
ATOM 1443 N N . ALA A 1 187 ? 23.820 -1.549 -23.155 1.00 97.25 187 ALA A N 1
ATOM 1444 C CA . ALA A 1 187 ? 24.673 -2.429 -22.359 1.00 97.25 187 ALA A CA 1
ATOM 1445 C C . ALA A 1 187 ? 25.002 -1.799 -20.998 1.00 97.25 187 ALA A C 1
ATOM 1447 O O . ALA A 1 187 ? 25.022 -2.498 -19.980 1.00 97.25 187 ALA A O 1
ATOM 1448 N N . SER A 1 188 ? 25.222 -0.482 -20.976 1.00 96.75 188 SER A N 1
ATOM 1449 C CA . SER A 1 188 ? 25.417 0.296 -19.751 1.00 96.75 188 SER A CA 1
ATOM 1450 C C . SER A 1 188 ? 24.168 0.267 -18.864 1.00 96.75 188 SER A C 1
ATOM 1452 O O . SER A 1 188 ? 24.268 -0.091 -17.686 1.00 96.75 188 SER A O 1
ATOM 1454 N N . VAL A 1 189 ? 22.988 0.529 -19.444 1.00 97.00 189 VAL A N 1
ATOM 1455 C CA . VAL A 1 189 ? 21.700 0.490 -18.729 1.00 97.00 189 VAL A CA 1
ATOM 1456 C C . VAL A 1 189 ? 21.446 -0.892 -18.125 1.00 97.00 189 VAL A C 1
ATOM 1458 O O . VAL A 1 189 ? 21.243 -1.001 -16.914 1.00 97.00 189 VAL A O 1
ATOM 1461 N N . ARG A 1 190 ? 21.551 -1.972 -18.919 1.00 96.81 190 ARG A N 1
ATOM 1462 C CA . ARG A 1 190 ? 21.354 -3.349 -18.419 1.00 96.81 190 ARG A CA 1
ATOM 1463 C C . ARG A 1 190 ? 22.294 -3.676 -17.267 1.00 96.81 190 ARG A C 1
ATOM 1465 O O . ARG A 1 190 ? 21.863 -4.223 -16.253 1.00 96.81 190 ARG A O 1
ATOM 1472 N N . LYS A 1 191 ? 23.576 -3.331 -17.402 1.00 96.44 191 LYS A N 1
ATOM 1473 C CA . LYS A 1 191 ? 24.584 -3.592 -16.370 1.00 96.44 191 LYS A CA 1
ATOM 1474 C C . LYS A 1 191 ? 24.252 -2.890 -15.055 1.00 96.44 191 LYS A C 1
ATOM 1476 O O . LYS A 1 191 ? 24.474 -3.478 -13.999 1.00 96.44 191 LYS A O 1
ATOM 1481 N N . GLN A 1 192 ? 23.773 -1.648 -15.106 1.00 95.25 192 GLN A N 1
ATOM 1482 C CA . GLN A 1 192 ? 23.468 -0.896 -13.894 1.00 95.25 192 GLN A CA 1
ATOM 1483 C C . GLN A 1 192 ? 22.154 -1.351 -13.251 1.00 95.25 192 GLN A C 1
ATOM 1485 O O . GLN A 1 192 ? 22.160 -1.603 -12.050 1.00 95.25 192 GLN A O 1
ATOM 1490 N N . MET A 1 193 ? 21.088 -1.557 -14.035 1.00 95.56 193 MET A N 1
ATOM 1491 C CA . MET A 1 193 ? 19.800 -2.062 -13.532 1.00 95.56 193 MET A CA 1
ATOM 1492 C C . MET A 1 193 ? 19.916 -3.444 -12.881 1.00 95.56 193 MET A C 1
ATOM 1494 O O . MET A 1 193 ? 19.289 -3.686 -11.855 1.00 95.56 193 MET A O 1
ATOM 1498 N N . SER A 1 194 ? 20.799 -4.307 -13.405 1.00 96.19 194 SER A N 1
ATOM 1499 C CA . SER A 1 194 ? 21.065 -5.654 -12.862 1.00 96.19 194 SER A CA 1
ATOM 1500 C C . SER A 1 194 ? 21.543 -5.672 -11.402 1.00 96.19 194 SER A C 1
ATOM 1502 O O . SER A 1 194 ? 21.672 -6.744 -10.813 1.00 96.19 194 SER A O 1
ATOM 1504 N N . ARG A 1 195 ? 21.868 -4.511 -10.815 1.00 93.44 195 ARG A N 1
ATOM 1505 C CA . ARG A 1 195 ? 22.186 -4.387 -9.386 1.00 93.44 195 ARG A CA 1
ATOM 1506 C C . ARG A 1 195 ? 20.946 -4.477 -8.500 1.00 93.44 195 ARG A C 1
ATOM 1508 O O . ARG A 1 195 ? 21.076 -4.951 -7.374 1.00 93.44 195 ARG A O 1
ATOM 1515 N N . ASP A 1 196 ? 19.799 -4.053 -9.022 1.00 89.62 196 ASP A N 1
ATOM 1516 C CA . ASP A 1 196 ? 18.566 -3.869 -8.258 1.00 89.62 196 ASP A CA 1
ATOM 1517 C C . ASP A 1 196 ? 17.478 -4.865 -8.696 1.00 89.62 196 ASP A C 1
ATOM 1519 O O . ASP A 1 196 ? 16.750 -5.389 -7.856 1.00 89.62 196 ASP A O 1
ATOM 1523 N N . PHE A 1 197 ? 17.388 -5.186 -9.993 1.00 93.88 197 PHE A N 1
ATOM 1524 C CA . PHE A 1 197 ? 16.447 -6.176 -10.536 1.00 93.88 197 PHE A CA 1
ATOM 1525 C C . PHE A 1 197 ? 16.929 -6.758 -11.875 1.00 93.88 197 PHE A C 1
ATOM 1527 O O . PHE A 1 197 ? 17.859 -6.244 -12.487 1.00 93.88 197 PHE A O 1
ATOM 1534 N N . ASP A 1 198 ? 16.294 -7.834 -12.352 1.00 96.31 198 ASP A N 1
ATOM 1535 C CA . ASP A 1 198 ? 16.611 -8.440 -13.653 1.00 96.31 198 ASP A CA 1
ATOM 1536 C C . ASP A 1 198 ? 16.001 -7.623 -14.818 1.00 96.31 198 A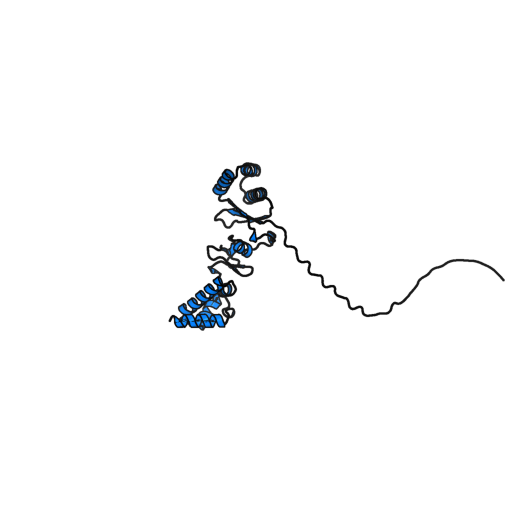SP A C 1
ATOM 1538 O O . ASP A 1 198 ? 14.774 -7.619 -14.975 1.00 96.31 198 ASP A O 1
ATOM 1542 N N . PRO A 1 199 ? 16.809 -6.938 -15.657 1.00 96.12 199 PRO A N 1
ATOM 1543 C CA . PRO A 1 199 ? 16.298 -6.119 -16.758 1.00 96.12 199 PRO A CA 1
ATOM 1544 C C . PRO A 1 199 ? 15.638 -6.940 -17.875 1.00 96.12 199 PRO A C 1
ATOM 1546 O O . PRO A 1 199 ? 14.920 -6.370 -18.695 1.00 96.12 199 PRO A O 1
ATOM 1549 N N . GLU A 1 200 ? 15.834 -8.262 -17.923 1.00 96.94 200 GLU A N 1
ATOM 1550 C CA . GLU A 1 200 ? 15.141 -9.135 -18.881 1.00 96.94 200 GLU A CA 1
ATOM 1551 C C . GLU A 1 200 ? 13.644 -9.299 -18.560 1.00 96.94 200 GLU A C 1
ATOM 1553 O O . GLU A 1 200 ? 12.883 -9.788 -19.394 1.00 96.94 200 GLU A O 1
ATOM 1558 N N . LEU A 1 201 ? 13.196 -8.857 -17.377 1.00 97.00 201 LEU A N 1
ATOM 1559 C CA . LEU A 1 201 ? 11.777 -8.808 -17.016 1.00 97.00 201 LEU A CA 1
ATOM 1560 C C . LEU A 1 201 ? 11.028 -7.641 -17.679 1.00 97.00 201 LEU A C 1
ATOM 1562 O O . LEU A 1 201 ? 9.796 -7.631 -17.673 1.00 97.00 201 LEU A O 1
ATOM 1566 N N . ILE A 1 202 ? 11.738 -6.665 -18.259 1.00 98.19 202 ILE A N 1
ATOM 1567 C CA . ILE A 1 202 ? 11.120 -5.568 -19.011 1.00 98.19 202 ILE A CA 1
ATOM 1568 C C . ILE A 1 202 ? 10.700 -6.090 -20.395 1.00 98.19 202 ILE A C 1
ATOM 1570 O O . ILE A 1 202 ? 11.552 -6.591 -21.136 1.00 98.19 202 ILE A O 1
ATOM 1574 N N . PRO A 1 203 ? 9.423 -5.940 -20.800 1.00 97.81 203 PRO A N 1
ATOM 1575 C CA . PRO A 1 203 ? 8.974 -6.393 -22.110 1.00 97.81 203 PRO A CA 1
ATOM 1576 C C . PRO A 1 203 ? 9.784 -5.751 -23.253 1.00 97.81 203 PRO A C 1
ATOM 1578 O O . PRO A 1 203 ? 9.962 -4.525 -23.254 1.00 97.81 203 PRO A O 1
ATOM 1581 N N . PRO A 1 204 ? 10.263 -6.529 -24.246 1.00 98.06 204 PRO A N 1
ATOM 1582 C CA . PRO A 1 204 ? 11.108 -6.008 -25.321 1.00 98.06 204 PRO A CA 1
ATOM 1583 C C . PRO A 1 204 ? 10.483 -4.842 -26.090 1.00 98.06 204 PRO A C 1
ATOM 1585 O O . PRO A 1 204 ? 11.189 -3.929 -26.507 1.00 98.06 204 PRO A O 1
ATOM 1588 N N . GLU A 1 205 ? 9.166 -4.843 -26.272 1.00 98.12 205 GLU A N 1
ATOM 1589 C CA . GLU A 1 205 ? 8.438 -3.764 -26.933 1.00 98.12 205 GLU A CA 1
ATOM 1590 C C . GLU A 1 205 ? 8.474 -2.452 -26.143 1.00 98.12 205 GLU A C 1
ATOM 1592 O O . GLU A 1 205 ? 8.608 -1.392 -26.751 1.00 98.12 205 GLU A O 1
ATOM 1597 N N . ILE A 1 206 ? 8.419 -2.519 -24.809 1.00 98.31 206 ILE A N 1
ATOM 1598 C CA . ILE A 1 206 ? 8.526 -1.347 -23.932 1.00 98.31 206 ILE A CA 1
ATOM 1599 C C . ILE A 1 206 ? 9.968 -0.842 -23.936 1.00 98.31 206 ILE A C 1
ATOM 1601 O O . ILE A 1 206 ? 10.206 0.342 -24.148 1.00 98.31 206 ILE A O 1
ATOM 1605 N N . TRP A 1 207 ? 10.938 -1.753 -23.815 1.00 98.50 207 TRP A N 1
ATOM 1606 C CA . TRP A 1 207 ? 12.362 -1.425 -23.904 1.00 98.50 207 TRP A CA 1
ATOM 1607 C C . TRP A 1 207 ? 12.700 -0.673 -25.196 1.00 98.50 207 TRP A C 1
ATOM 1609 O O . TRP A 1 207 ? 13.315 0.391 -25.163 1.00 98.50 207 TRP A O 1
ATOM 1619 N N . GLN A 1 208 ? 12.275 -1.209 -26.346 1.00 98.50 208 GLN A N 1
ATOM 1620 C CA . GLN A 1 208 ? 12.541 -0.595 -27.648 1.00 98.50 208 GLN A CA 1
ATOM 1621 C C . GLN A 1 208 ? 11.781 0.721 -27.841 1.00 98.50 208 GLN A C 1
ATOM 1623 O O . GLN A 1 208 ? 12.325 1.636 -28.460 1.00 98.50 208 GLN A O 1
ATOM 1628 N N . LYS A 1 209 ? 10.557 0.839 -27.306 1.00 98.44 209 LYS A N 1
ATOM 1629 C CA . LYS A 1 209 ? 9.795 2.093 -27.306 1.00 98.44 209 LYS A CA 1
ATOM 1630 C C . LYS A 1 209 ? 10.556 3.191 -26.552 1.00 98.44 209 LYS A C 1
ATOM 1632 O O . LYS A 1 209 ? 10.899 4.197 -27.165 1.00 98.44 209 LYS A O 1
ATOM 1637 N N . CYS A 1 210 ? 10.870 2.970 -25.276 1.00 98.56 210 CYS A N 1
ATOM 1638 C CA . CYS A 1 210 ? 11.542 3.955 -24.422 1.00 98.56 210 CYS A CA 1
ATOM 1639 C C . CYS A 1 210 ? 12.933 4.333 -24.958 1.00 98.56 210 CYS A C 1
ATOM 1641 O O . CYS A 1 210 ? 13.322 5.497 -24.941 1.00 98.56 210 CYS A O 1
ATOM 1643 N N . LEU A 1 211 ? 13.676 3.370 -25.516 1.00 98.50 211 LEU A N 1
ATOM 1644 C CA . LEU A 1 211 ? 14.957 3.642 -26.175 1.00 98.50 211 LEU A CA 1
ATOM 1645 C C . LEU A 1 211 ? 14.802 4.544 -27.410 1.00 98.50 211 LEU A C 1
ATOM 1647 O O . LEU A 1 211 ? 15.644 5.407 -27.660 1.00 98.50 211 LEU A O 1
ATOM 1651 N N . ALA A 1 212 ? 13.763 4.323 -28.220 1.00 98.44 212 ALA A N 1
ATOM 1652 C CA . ALA A 1 212 ? 13.495 5.152 -29.390 1.00 98.44 212 ALA A CA 1
ATOM 1653 C C . ALA A 1 212 ? 13.081 6.577 -28.994 1.00 98.44 212 ALA A C 1
ATOM 1655 O O . ALA A 1 212 ? 13.515 7.524 -29.646 1.00 98.44 212 ALA A O 1
ATOM 1656 N N . GLU A 1 213 ? 12.292 6.719 -27.927 1.00 98.38 213 GLU A N 1
ATOM 1657 C CA . GLU A 1 213 ? 11.912 8.012 -27.346 1.00 98.38 213 GLU A CA 1
ATOM 1658 C C . GLU A 1 213 ? 13.142 8.768 -26.831 1.00 98.38 213 GLU A C 1
ATOM 1660 O O . GLU A 1 213 ? 13.394 9.878 -27.289 1.00 98.38 213 GLU A O 1
ATOM 1665 N N . ALA A 1 214 ? 13.990 8.132 -26.016 1.00 98.06 214 ALA A N 1
ATOM 1666 C CA . ALA A 1 214 ? 15.225 8.742 -25.518 1.00 98.06 214 ALA A CA 1
ATOM 1667 C C . ALA A 1 214 ? 16.148 9.220 -26.655 1.00 98.06 214 ALA A C 1
ATOM 1669 O O . ALA A 1 214 ? 16.685 10.324 -26.620 1.00 98.06 214 ALA A O 1
ATOM 1670 N N . ARG A 1 215 ? 16.298 8.422 -27.722 1.00 97.88 215 ARG A N 1
ATOM 1671 C CA . ARG A 1 215 ? 17.097 8.808 -28.900 1.00 97.88 215 ARG A CA 1
ATOM 1672 C C . ARG A 1 215 ? 16.519 9.989 -29.676 1.00 97.88 215 ARG A C 1
ATOM 1674 O O . ARG A 1 215 ? 17.269 10.633 -30.399 1.00 97.88 215 ARG A O 1
ATOM 1681 N N . ALA A 1 216 ? 15.212 10.227 -29.598 1.00 97.38 216 ALA A N 1
ATOM 1682 C CA . ALA A 1 216 ? 14.570 11.354 -30.268 1.00 97.38 216 ALA A CA 1
ATOM 1683 C C . ALA A 1 216 ? 14.763 12.682 -29.511 1.00 97.38 216 ALA A C 1
ATOM 1685 O O . ALA A 1 216 ? 14.538 13.740 -30.099 1.00 97.38 216 ALA A O 1
ATOM 1686 N N . GLU A 1 217 ? 15.171 12.626 -28.240 1.00 94.75 217 GLU A N 1
ATOM 1687 C CA . GLU A 1 217 ? 15.410 13.795 -27.384 1.00 94.75 217 GLU A CA 1
ATOM 1688 C C . GLU A 1 217 ? 16.877 14.272 -27.363 1.00 94.75 217 GLU A C 1
ATOM 1690 O O . GLU A 1 217 ? 17.140 15.386 -26.903 1.00 94.75 217 GLU A O 1
ATOM 1695 N N . LEU A 1 218 ? 17.815 13.465 -27.880 1.00 86.06 218 LEU A N 1
ATOM 1696 C CA . LEU A 1 218 ? 19.245 13.792 -28.038 1.00 86.06 218 LEU A CA 1
ATOM 1697 C C . LEU A 1 218 ? 19.542 14.518 -29.362 1.00 86.06 218 LEU A C 1
ATOM 1699 O O . LEU A 1 218 ? 20.360 15.468 -29.336 1.00 86.06 218 LEU A O 1
#

=== Feature glossary ===
A reading guide for the features in this record.

Start from the sequence.

  · Sequence gives the chain of amino acids in standard one-letter code (A=alanine, C=cysteine, …, Y=tyrosine), read N→C. It is the only feature that is directly encoded by the gene; all structural features are derived from the folded form of this sequence.

Fold it, and you get atomic coordinates and the backbone conformation that goes with them.

  · Structure coordinates are given as an mmCIF _atom_site loop: one row per atom with element, residue name, chain id, sequence number, and x/y/z position in Å. Only the four main-chain atoms per residue are included here; side chains are omitted to keep the record compact.

  · Backbone dihedral angles. Every residue except chain termini has a φ (preceding-C → N → Cα → C) and a ψ (N → Cα → C → next-N). They are reported in degrees following the IUPAC sign convention. Secondary structure is essentially a statement about which (φ, ψ) basin each residue occupies.

  · Eight-state secondary structure (DSSP): H is the canonical α-helix, G the tighter 3₁₀-helix, I the wider π-helix; E/B are β-structure, T and S are turns and bends, and '-' is everything else. DSSP derives these from the pattern of main-chain N–H···O=C hydrogen bonds, not from the sequence.

  · SS3 is a coarse helix/strand/coil call (letters a/b/c) made by the P-SEA algorithm from inter-Cα distances and dihedrals. It is less detailed than DSSP but needs only Cα positions.

Summarize the fold with a handful of shape descriptors and a per-residue structural alphabet.

  · Radius of gyration (Rg) is the root-mean-square distance of Cα atoms from their centroid — a single number for overall size and compactness. A globular domain of N residues has Rg ≈ 2.2·N^0.38 Å; an extended or disordered chain has a much larger Rg. The Cα contact count is the number of residue pairs whose Cα atoms are within 8 Å and are more than four positions apart in sequence — a standard proxy for tertiary packing density. The bounding box is the smallest axis-aligned box enclosing all Cα atoms.

  · 3Di is Foldseek's structural alphabet. Each residue is assigned one of twenty discrete states based on how its Cα sits relative to its spatial (not sequential) neighbors. Aligning 3Di strings finds structural homologs roughly as well as full 3D superposition, but orders of magnitude faster.

  · Solvent-accessible surface area (SASA) is the area in Å² traced out by the centre of a 1.4 Å probe sphere (a water molecule) rolled over the protein's van der Waals surface (Shrake–Rupley / Lee–Richards construction). Buried residues have near-zero SASA; fully exposed residues can exceed 200 Å². The total SASA scales roughly with the number of surface residues.

Ask how reliable the model is.

  · For AlphaFold models, the B-factor field carries pLDDT — the model's own estimate of local accuracy on a 0–100 scale. Regions with pLDDT<50 should be treated as essentially unmodeled; they often correspond to intrinsically disordered segments.

  · For experimental (PDB) structures, the B-factor (temperature factor) quantifies the positional spread of each atom in the crystal — a combination of thermal vibration and static disorder — in units of Å². High B-factors mark flexible loops or poorly resolved regions; low B-factors mark the rigid, well-ordered core.

  · Predicted Aligned Error (PAE) is an AlphaFold confidence matrix: entry (i, j) is the expected error in the position of residue j, in ångströms, when the prediction is superimposed on the true structure at residue i. Low PAE within a block of residues means that block is internally rigid and well-predicted; high PAE between two blocks means their relative placement is uncertain even if each block individually is confident.

Place it in context: what it resembles, what it is annotated as, and how it looks.

  · Structural nearest neighbors (via Foldseek easy-search vs the PDB). Reported per hit: target PDB id, E-value, and alignment TM-score. A TM-score above ~0.5 is the conventional threshold for 'same fold'.

  · Functional annotations link the protein to curated databases. InterPro entries identify conserved domains and families by matching the sequence against member-database signatures (Pfam, PROSITE, CDD, …). Gene Ontology (GO) terms describe molecular function, biological process, and cellular component in a controlled vocabulary. CATH places the structure in a hierarchical fold classification (Class/Architecture/Topology/Homologous-superfamily). The organism is the source species.

  · The contact map is a binary N×N matrix image: pixel (i, j) is dark where Cα_i and Cα_j are within 8 Å and |i−j|>4. Because the |i−j|>4 filter removes local helical contacts, off-diagonal stripes parallel to the main diagonal indicate parallel β-sheets; stripes perpendicular to it indicate antiparallel β-sheets. The Ramachandran plot scatters every residue's (φ, ψ) pair against the sterically allowed regions. The PAE heatmap renders the predicted-aligned-error matrix.

  · Six rendered views show the 3D structure from the faces of a cube — i.e. along ±x, ±y, ±z. Rendering representation is drawn randomly per protein from cartoon (secondary-structure ribbons), sticks (backbone bonds), or molecular surface; coloring is either N→C rainbow (blue at the N-terminus through red at the C-terminus) or one color per chain.